Protein AF-A0A1B6JZ30-F1 (afdb_monomer_lite)

InterPro domains:
  IPR018631 AAA-ATPase-like domain [PF09820] (38-190)

Organism: NCBI:txid320908

Sequence (214 aa):
EIEVDDKGVPVSKESAHNRLLFTGGCVDLSGGKIRKLESLKIAQFASAMDHQGKNPVILLNLKQITGITCREFEDAVLRNMRHLYATYPYLNQYVMNNFTKKNCQSCIVDNIKLKNSLYFLSKLLFHHFKRTVYIFVDDFDTPILNAYLKFGGKSEEFRDVCEMIYKFIRKALRNNQYLERGILTGTFHFGWMNEILSISDVRHSSIVDMTFSK

pLDDT: mean 84.27, std 13.46, range [40.53, 97.31]

Foldseek 3Di:
DFDADPLRHGDDPVPPVQLCQAQWDWDQDPPRDIDTGDHDPCNVPVVSSVPPNQAAEQEQECQPQADLFLVSSQVSLLVSLVVSVVVVVNLLVVCVVPPDPVQDDPPVSPVDRLLCSLLVVLVSRCVSNVAAYEYEYHQLCNNLVNLCVNANPPDPRSVSSVVSSVSNVCNNAAPRPRHPYYHYYHDDDDPCCVVVCPRPPDDDDDCPDPVNVD

Structure (mmCIF, N/CA/C/O backbone):
data_AF-A0A1B6JZ30-F1
#
_entry.id   AF-A0A1B6JZ30-F1
#
loop_
_atom_site.group_PDB
_atom_site.id
_atom_site.type_symbol
_atom_site.label_atom_id
_atom_site.label_alt_id
_atom_site.label_comp_id
_atom_site.label_asym_id
_atom_site.label_entity_id
_atom_site.label_seq_id
_atom_site.pdbx_PDB_ins_code
_atom_site.Cartn_x
_atom_site.Cartn_y
_atom_site.Cartn_z
_atom_site.occupancy
_atom_site.B_iso_or_equiv
_atom_site.auth_seq_id
_atom_site.auth_comp_id
_atom_site.auth_asym_id
_atom_site.auth_atom_id
_atom_site.pdbx_PDB_model_num
ATOM 1 N N . GLU A 1 1 ? -9.307 1.714 9.165 1.00 87.94 1 GLU A N 1
ATOM 2 C CA . GLU A 1 1 ? -8.249 0.905 9.809 1.00 87.94 1 GLU A CA 1
ATOM 3 C C . GLU A 1 1 ? -8.483 0.832 11.311 1.00 87.94 1 GLU A C 1
ATOM 5 O O . GLU A 1 1 ? -9.366 1.540 11.786 1.00 87.94 1 GLU A O 1
ATOM 10 N N . ILE A 1 2 ? -7.756 -0.027 12.031 1.00 89.75 2 ILE A N 1
ATOM 11 C CA . ILE A 1 2 ? -7.741 -0.023 13.504 1.00 89.75 2 ILE A CA 1
ATOM 12 C C . ILE A 1 2 ? -7.181 1.325 13.977 1.00 89.75 2 ILE A C 1
ATOM 14 O O . ILE A 1 2 ? -6.065 1.681 13.613 1.00 89.75 2 ILE A O 1
ATOM 18 N N . GLU A 1 3 ? -7.953 2.054 14.779 1.00 89.50 3 GLU A N 1
ATOM 19 C CA . GLU A 1 3 ? -7.505 3.287 15.431 1.00 89.50 3 GLU A CA 1
ATOM 20 C C . GLU A 1 3 ? -6.714 2.925 16.691 1.00 89.50 3 GLU A C 1
ATOM 22 O O . GLU A 1 3 ? -7.124 2.037 17.445 1.00 89.50 3 GLU A O 1
ATOM 27 N N . VAL A 1 4 ? -5.566 3.568 16.894 1.00 90.50 4 VAL A N 1
ATOM 28 C CA . VAL A 1 4 ? -4.635 3.248 17.980 1.00 90.50 4 VAL A CA 1
ATOM 29 C C . VAL A 1 4 ? -4.176 4.492 18.720 1.00 90.50 4 VAL A C 1
ATOM 31 O O . VAL A 1 4 ? -4.149 5.579 18.148 1.00 90.50 4 VAL A O 1
ATOM 34 N N . ASP A 1 5 ? -3.788 4.309 19.979 1.00 88.44 5 ASP A N 1
ATOM 35 C CA . ASP A 1 5 ? -3.048 5.316 20.738 1.00 88.44 5 ASP A CA 1
ATOM 36 C C . ASP A 1 5 ? -1.567 5.402 20.304 1.00 88.44 5 ASP A C 1
ATOM 38 O O . ASP A 1 5 ? -1.091 4.640 19.455 1.00 88.44 5 ASP A O 1
ATOM 42 N N . ASP A 1 6 ? -0.804 6.299 20.935 1.00 84.88 6 ASP A N 1
ATOM 43 C CA . ASP A 1 6 ? 0.626 6.505 20.654 1.00 84.88 6 ASP A CA 1
ATOM 44 C C . ASP A 1 6 ? 1.491 5.247 20.873 1.00 84.88 6 ASP A C 1
ATOM 46 O O . ASP A 1 6 ? 2.605 5.146 20.353 1.00 84.88 6 ASP A O 1
ATOM 50 N N . LYS A 1 7 ? 0.993 4.268 21.640 1.00 84.88 7 LYS A N 1
ATOM 51 C CA . LYS A 1 7 ? 1.665 2.991 21.925 1.00 84.88 7 LYS A CA 1
ATOM 52 C C . LYS A 1 7 ? 1.210 1.872 20.986 1.00 84.88 7 LYS A C 1
ATOM 54 O O . LYS A 1 7 ? 1.686 0.741 21.106 1.00 84.88 7 LYS A O 1
ATOM 59 N N . GLY A 1 8 ? 0.316 2.164 20.043 1.00 87.25 8 GLY A N 1
ATOM 60 C CA . GLY A 1 8 ? -0.225 1.188 19.108 1.00 87.25 8 GLY A CA 1
ATOM 61 C C . GLY A 1 8 ? -1.302 0.288 19.714 1.00 87.25 8 GLY A C 1
ATOM 62 O O . GLY A 1 8 ? -1.574 -0.776 19.153 1.00 87.25 8 GLY A O 1
ATOM 63 N N . VAL A 1 9 ? -1.894 0.651 20.854 1.00 89.69 9 VAL A N 1
ATOM 64 C CA . VAL A 1 9 ? -2.983 -0.112 21.477 1.00 89.69 9 VAL A CA 1
ATOM 65 C C . VAL A 1 9 ? -4.313 0.284 20.824 1.00 89.69 9 VAL A C 1
ATOM 67 O O . VAL A 1 9 ? -4.596 1.478 20.727 1.00 89.69 9 VAL A O 1
ATOM 70 N N . PRO A 1 10 ? -5.141 -0.680 20.368 1.00 89.44 10 PRO A N 1
ATOM 71 C CA . PRO A 1 10 ? -6.437 -0.378 19.766 1.00 89.44 10 PRO A CA 1
ATOM 72 C C . PRO A 1 10 ? -7.365 0.404 20.698 1.00 89.44 10 PRO A C 1
ATOM 74 O O . PRO A 1 10 ? -7.594 0.004 21.841 1.00 89.44 10 PRO A O 1
ATOM 77 N N . VAL A 1 11 ? -7.946 1.481 20.177 1.00 87.62 11 VAL A N 1
ATOM 78 C CA . VAL A 1 11 ? -8.962 2.281 20.868 1.00 87.62 11 VAL A CA 1
ATOM 79 C C . VAL A 1 11 ? -10.309 1.541 20.841 1.00 87.62 11 VAL A C 1
ATOM 81 O O . VAL A 1 11 ? -10.602 0.785 19.908 1.00 87.62 11 VAL A O 1
ATOM 84 N N . SER A 1 12 ? -11.145 1.727 21.870 1.00 80.75 12 SER A N 1
ATOM 85 C CA . SER A 1 12 ? -12.490 1.136 21.895 1.00 80.75 12 SER A CA 1
ATOM 86 C C . SER A 1 12 ? -13.343 1.648 20.728 1.00 80.75 12 SER A C 1
ATOM 88 O O . SER A 1 12 ? -13.145 2.749 20.215 1.00 80.75 12 SER A O 1
ATOM 90 N N . LYS A 1 13 ? -14.340 0.861 20.306 1.00 71.56 13 LYS A N 1
ATOM 91 C CA . LYS A 1 13 ? -15.223 1.247 19.192 1.00 71.56 13 LYS A CA 1
ATOM 92 C C . LYS A 1 13 ? -16.019 2.527 19.456 1.00 71.56 13 LYS A C 1
ATOM 94 O O . LYS A 1 13 ? -16.365 3.202 18.492 1.00 71.56 13 LYS A O 1
ATOM 99 N N . GLU A 1 14 ? -16.340 2.827 20.716 1.00 68.38 14 GLU A N 1
ATOM 100 C CA . GLU A 1 14 ? -17.060 4.052 21.084 1.00 68.38 14 GLU A CA 1
ATOM 101 C C . GLU A 1 14 ? -16.168 5.294 21.007 1.00 68.38 14 GLU A C 1
ATOM 103 O O . GLU A 1 14 ? -16.654 6.364 20.654 1.00 68.38 14 GLU A O 1
ATOM 108 N N . SER A 1 15 ? -14.872 5.141 21.284 1.00 69.94 15 SER A N 1
ATOM 109 C CA . SER A 1 15 ? -13.89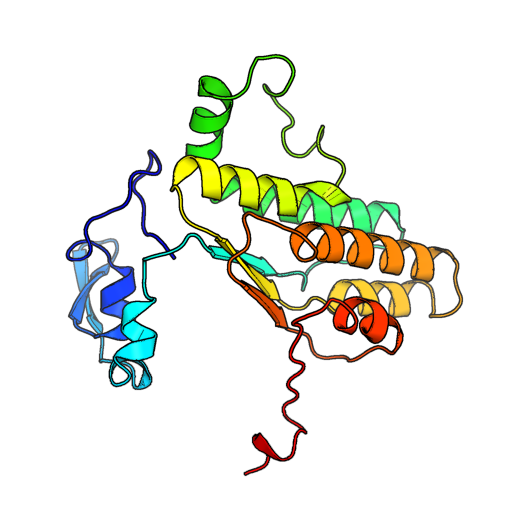7 6.236 21.263 1.00 69.94 15 SER A CA 1
ATOM 110 C C . SER A 1 15 ? -13.192 6.399 19.911 1.00 69.94 15 SER A C 1
ATOM 112 O O . SER A 1 15 ? -12.426 7.341 19.733 1.00 69.94 15 SER A O 1
ATOM 114 N N . ALA A 1 16 ? -13.427 5.490 18.961 1.00 78.06 16 ALA A N 1
ATOM 115 C CA . ALA A 1 16 ? -12.849 5.550 17.625 1.00 78.06 16 ALA A CA 1
ATOM 116 C C . ALA A 1 16 ? -13.535 6.635 16.775 1.00 78.06 16 ALA A C 1
ATOM 118 O O . ALA A 1 16 ? -14.645 6.444 16.258 1.00 78.06 16 ALA A O 1
ATOM 119 N N . HIS A 1 17 ? -12.850 7.760 16.575 1.00 79.00 17 HIS A N 1
ATOM 120 C CA . HIS A 1 17 ? -13.341 8.900 15.797 1.00 79.00 17 HIS A CA 1
ATOM 121 C C . HIS A 1 17 ? -13.641 8.515 14.348 1.00 79.00 17 HIS A C 1
ATOM 123 O O . HIS A 1 17 ? -14.578 9.032 13.734 1.00 79.00 17 HIS A O 1
ATOM 129 N N . ASN A 1 18 ? -12.897 7.544 13.811 1.00 82.81 18 ASN A N 1
ATOM 130 C CA . ASN A 1 18 ? -13.090 7.057 12.452 1.00 82.81 18 ASN A CA 1
ATOM 131 C C . ASN A 1 18 ? -14.494 6.497 12.207 1.00 82.81 18 ASN A C 1
ATOM 133 O O . ASN A 1 18 ? -14.976 6.553 11.079 1.00 82.81 18 ASN A O 1
ATOM 137 N N . ARG A 1 19 ? -15.182 5.982 13.235 1.00 84.44 19 ARG A N 1
ATOM 138 C CA . ARG A 1 19 ? -16.564 5.501 13.092 1.00 84.44 19 ARG A CA 1
ATOM 139 C C . ARG A 1 19 ? -17.531 6.645 12.788 1.00 84.44 19 ARG A C 1
ATOM 141 O O . ARG A 1 19 ? -18.362 6.518 11.886 1.00 84.44 19 ARG A O 1
ATOM 148 N N . LEU A 1 20 ? -17.358 7.773 13.478 1.00 86.81 20 LEU A N 1
ATOM 149 C CA . LEU A 1 20 ? -18.201 8.966 13.356 1.00 86.81 20 LEU A CA 1
ATOM 150 C C . LEU A 1 20 ? -18.115 9.613 11.970 1.00 86.81 20 LEU A C 1
ATOM 152 O O . LEU A 1 20 ? -19.104 10.178 11.509 1.00 86.81 20 LEU A O 1
ATOM 156 N N . LEU A 1 21 ? -16.985 9.460 11.265 1.00 86.25 21 LEU A N 1
ATOM 157 C CA . LEU A 1 21 ? -16.835 9.916 9.875 1.00 86.25 21 LEU A CA 1
ATOM 158 C C . LEU A 1 21 ? -17.829 9.252 8.908 1.00 86.25 21 LEU A C 1
ATOM 160 O O . LEU A 1 21 ? -18.098 9.795 7.840 1.00 86.25 21 LEU A O 1
ATOM 164 N N . PHE A 1 22 ? -18.369 8.085 9.269 1.00 88.94 22 PHE A N 1
ATOM 165 C CA . PHE A 1 22 ? -19.291 7.319 8.432 1.00 88.94 22 PHE A CA 1
ATOM 166 C C . PHE A 1 22 ? -20.712 7.388 8.976 1.00 88.94 22 PHE A C 1
ATOM 168 O O . PHE A 1 22 ? -21.643 7.653 8.221 1.00 88.94 22 PHE A O 1
ATOM 175 N N . THR A 1 23 ? -20.891 7.162 10.279 1.00 89.25 23 THR A N 1
ATOM 176 C CA . THR A 1 23 ? -22.225 7.126 10.894 1.00 89.25 23 THR A CA 1
ATOM 177 C C . THR A 1 23 ? -22.817 8.512 11.133 1.00 89.25 23 THR A C 1
ATOM 179 O O . THR A 1 23 ? -24.028 8.611 11.320 1.00 89.25 23 THR A O 1
ATOM 182 N N . GLY A 1 24 ? -21.999 9.567 11.096 1.00 87.75 24 GLY A N 1
ATOM 183 C CA . GLY A 1 24 ? -22.361 10.895 11.576 1.00 87.75 24 GLY A CA 1
ATOM 184 C C . GLY A 1 24 ? -22.212 11.006 13.097 1.00 87.75 24 GLY A C 1
ATOM 185 O O . GLY A 1 24 ? -21.947 10.017 13.786 1.00 87.75 24 GLY A O 1
ATOM 186 N N . GLY A 1 25 ? -22.367 12.224 13.616 1.00 87.25 25 GLY A N 1
ATOM 187 C CA . GLY A 1 25 ? -22.207 12.537 15.040 1.00 87.25 25 GLY A CA 1
ATOM 188 C C . GLY A 1 25 ? -21.529 13.885 15.279 1.00 87.25 25 GLY A C 1
ATOM 189 O O . GLY A 1 25 ? -21.360 14.673 14.351 1.00 87.25 25 GLY A O 1
ATOM 190 N N . CYS A 1 26 ? -21.153 14.162 16.526 1.00 85.06 26 CYS A N 1
ATOM 191 C CA . CYS A 1 26 ? -20.369 15.343 16.888 1.00 85.06 26 CYS A CA 1
ATOM 192 C C . CYS A 1 26 ? -18.900 14.946 17.051 1.00 85.06 26 CYS A C 1
ATOM 194 O O . CYS A 1 26 ? -18.609 13.966 17.729 1.00 85.06 26 CYS A O 1
ATOM 196 N N . VAL A 1 27 ? -17.995 15.701 16.429 1.00 83.50 27 VAL A N 1
ATOM 197 C CA . VAL A 1 27 ? -16.545 15.501 16.535 1.00 83.50 27 VAL A CA 1
ATOM 198 C C . VAL A 1 27 ? -15.905 16.775 17.067 1.00 83.50 27 VAL A C 1
ATOM 200 O O . VAL A 1 27 ? -16.163 17.863 16.542 1.00 83.50 27 VAL A O 1
ATOM 203 N N . ASP A 1 28 ? -15.056 16.625 18.078 1.00 82.88 28 ASP A N 1
ATOM 204 C CA . ASP A 1 28 ? -14.231 17.706 18.604 1.00 82.88 28 ASP A CA 1
ATOM 205 C C . ASP A 1 28 ? -13.039 17.952 17.678 1.00 82.88 28 ASP A C 1
ATOM 207 O O . ASP A 1 28 ? -12.210 17.077 17.432 1.00 82.88 28 ASP A O 1
ATOM 211 N N . LEU A 1 29 ? -12.959 19.161 17.134 1.00 78.81 29 LEU A N 1
ATOM 212 C CA . LEU A 1 29 ? -11.813 19.627 16.368 1.00 78.81 29 LEU A CA 1
ATOM 213 C C . LEU A 1 29 ? -10.790 20.283 17.297 1.00 78.81 29 LEU A C 1
ATOM 215 O O . LEU A 1 29 ? -11.118 20.803 18.369 1.00 78.81 29 LEU A O 1
ATOM 219 N N . SER A 1 30 ? -9.541 20.334 16.837 1.00 74.62 30 SER A N 1
ATOM 220 C CA . SER A 1 30 ? -8.478 21.078 17.508 1.00 74.62 30 SER A CA 1
ATOM 221 C C . SER A 1 30 ? -8.909 22.531 17.770 1.00 74.62 30 SER A C 1
ATOM 223 O O . SER A 1 30 ? -9.364 23.245 16.874 1.00 74.62 30 SER A O 1
ATOM 225 N N . GLY A 1 31 ? -8.803 22.955 19.035 1.00 76.50 31 GLY A N 1
ATOM 226 C CA . GLY A 1 31 ? -9.258 24.272 19.497 1.00 76.50 31 GLY A CA 1
ATOM 227 C C . GLY A 1 31 ? -10.683 24.321 20.068 1.00 76.50 31 GLY A C 1
ATOM 228 O O . GLY A 1 31 ? -11.248 25.407 20.152 1.00 76.50 31 GLY A O 1
ATOM 229 N N . GLY A 1 32 ? -11.274 23.179 20.445 1.00 79.56 32 GLY A N 1
ATOM 230 C CA . GLY A 1 32 ? -12.554 23.122 21.173 1.00 79.56 32 GLY A CA 1
ATOM 231 C C . GLY A 1 32 ? -13.792 23.397 20.314 1.00 79.56 32 GLY A C 1
ATOM 232 O O . GLY A 1 32 ? -14.865 23.684 20.838 1.00 79.56 32 GLY A O 1
ATOM 233 N N . LYS A 1 33 ? -13.657 23.340 18.984 1.00 83.69 33 LYS A N 1
ATOM 234 C CA . LYS A 1 33 ? -14.781 23.504 18.056 1.00 83.69 33 LYS A CA 1
ATOM 235 C C . LYS A 1 33 ? -15.456 22.160 17.818 1.00 83.69 33 LYS A C 1
ATOM 237 O O . LYS A 1 33 ? -14.831 21.254 17.281 1.00 83.69 33 LYS A O 1
ATOM 242 N N . ILE A 1 34 ? -16.746 22.065 18.121 1.00 87.25 34 ILE A N 1
ATOM 243 C CA . ILE A 1 34 ? -17.554 20.886 17.797 1.00 87.25 34 ILE A CA 1
ATOM 244 C C . ILE A 1 34 ? -18.067 21.010 16.361 1.00 87.25 34 ILE A C 1
ATOM 246 O O . ILE A 1 34 ? -18.720 21.996 16.009 1.00 87.25 34 ILE A O 1
ATOM 250 N N . ARG A 1 35 ? -17.816 19.996 15.530 1.00 87.19 35 ARG A N 1
ATOM 251 C CA . ARG A 1 35 ? -18.409 19.876 14.192 1.00 87.19 35 ARG A CA 1
ATOM 252 C C . ARG A 1 35 ? -19.403 18.724 14.162 1.00 87.19 35 ARG A C 1
ATOM 254 O O . ARG A 1 35 ? -19.067 17.595 14.509 1.00 87.19 35 ARG A O 1
ATOM 261 N N . LYS A 1 36 ? -20.617 19.004 13.688 1.00 90.62 36 LYS A N 1
ATOM 262 C CA . LYS A 1 36 ? -21.622 17.977 13.407 1.00 90.62 36 LYS A CA 1
ATOM 263 C C . LYS A 1 36 ? -21.386 17.388 12.015 1.00 90.62 36 LYS A C 1
ATOM 265 O O . LYS A 1 36 ? -21.259 18.132 11.043 1.00 90.62 36 LYS A O 1
ATOM 270 N N . LEU A 1 37 ? -21.318 16.066 11.938 1.00 90.75 37 LEU A N 1
ATOM 271 C CA . LEU A 1 37 ? -21.178 15.290 10.712 1.00 90.75 37 LEU A CA 1
ATOM 272 C C . LEU A 1 37 ? -22.498 14.600 10.380 1.00 90.75 37 LEU A C 1
ATOM 274 O O . LEU A 1 37 ? -23.156 14.036 11.260 1.00 90.75 37 LEU A O 1
ATOM 278 N N . GLU A 1 38 ? -22.863 14.632 9.104 1.00 92.88 38 GLU A N 1
ATOM 279 C CA . GLU A 1 38 ? -23.978 13.852 8.577 1.00 92.88 38 GLU A CA 1
ATOM 280 C C . GLU A 1 38 ? -23.544 12.416 8.276 1.00 92.88 38 GLU A C 1
ATOM 282 O O . GLU A 1 38 ? -22.375 12.140 8.007 1.00 92.88 38 GLU A O 1
ATOM 287 N N . SER A 1 39 ? -24.506 11.496 8.330 1.00 92.56 39 SER A N 1
ATOM 288 C CA . SER A 1 39 ? -24.271 10.089 8.015 1.00 92.56 39 SER A CA 1
ATOM 289 C C . SER A 1 39 ? -24.042 9.901 6.515 1.00 92.56 39 SER A C 1
ATOM 291 O O . SER A 1 39 ? -24.807 10.408 5.691 1.00 92.56 39 SER A O 1
ATOM 293 N N . LEU A 1 40 ? -23.013 9.141 6.143 1.00 93.31 40 LEU A N 1
ATOM 294 C CA . LEU A 1 40 ? -22.739 8.806 4.748 1.00 93.31 40 LEU A CA 1
ATOM 295 C C . LEU A 1 40 ? -23.658 7.673 4.273 1.00 93.31 40 LEU A C 1
ATOM 297 O O . LEU A 1 40 ? -23.992 6.767 5.033 1.00 93.31 40 LEU A O 1
ATOM 301 N N . LYS A 1 41 ? -23.988 7.640 2.973 1.00 92.75 41 LYS A N 1
ATOM 302 C CA . LYS A 1 41 ? -24.814 6.564 2.379 1.00 92.75 41 LYS A CA 1
ATOM 303 C C . LYS A 1 41 ? -24.266 5.161 2.662 1.00 92.75 41 LYS A C 1
ATOM 305 O O . LYS A 1 41 ? -25.037 4.228 2.854 1.00 92.75 41 LYS A O 1
ATOM 310 N N . ILE A 1 42 ? -22.940 5.014 2.728 1.00 89.94 42 ILE A N 1
ATOM 311 C CA . ILE A 1 42 ? -22.287 3.732 3.018 1.00 89.94 42 ILE A CA 1
ATOM 312 C C . ILE A 1 42 ? -22.636 3.184 4.415 1.00 89.94 42 ILE A C 1
ATOM 314 O O . ILE A 1 42 ? -22.639 1.972 4.607 1.00 89.94 42 ILE A O 1
ATOM 318 N N . ALA A 1 43 ? -23.008 4.047 5.369 1.00 90.81 43 ALA A N 1
ATOM 319 C CA . ALA A 1 43 ? -23.394 3.631 6.716 1.00 90.81 43 ALA A CA 1
ATOM 320 C C . ALA A 1 43 ? -24.693 2.815 6.755 1.00 90.81 43 ALA A C 1
ATOM 322 O O . ALA A 1 43 ? -24.931 2.087 7.716 1.00 90.81 43 ALA A O 1
ATOM 323 N N . GLN A 1 44 ? -25.506 2.885 5.697 1.00 91.75 44 GLN A N 1
ATOM 324 C CA . GLN A 1 44 ? -26.724 2.085 5.551 1.00 91.75 44 GLN A CA 1
ATOM 325 C C . GLN A 1 44 ? -26.419 0.607 5.246 1.00 91.75 44 GLN A C 1
ATOM 327 O O . GLN A 1 44 ? -27.272 -0.257 5.436 1.00 91.75 44 GLN A O 1
ATOM 332 N N . PHE A 1 45 ? -25.198 0.291 4.802 1.00 92.94 45 PHE A N 1
ATOM 333 C CA . PHE A 1 45 ? -24.786 -1.068 4.468 1.00 92.94 45 PHE A CA 1
ATOM 334 C C . PHE A 1 45 ? -24.121 -1.729 5.677 1.00 92.94 45 PHE A C 1
ATOM 336 O O . PHE A 1 45 ? -22.911 -1.621 5.880 1.00 92.94 45 PHE A O 1
ATOM 343 N N . ALA A 1 46 ? -24.915 -2.452 6.472 1.00 89.12 46 ALA A N 1
ATOM 344 C CA . ALA A 1 46 ? -24.444 -3.124 7.687 1.00 89.12 46 ALA A CA 1
ATOM 345 C C . ALA A 1 46 ? -23.234 -4.044 7.441 1.00 89.12 46 ALA A C 1
ATOM 347 O O . ALA A 1 46 ? -22.315 -4.074 8.256 1.00 89.12 46 ALA A O 1
ATOM 348 N N . SER A 1 47 ? -23.192 -4.734 6.296 1.00 90.06 47 SER A N 1
ATOM 349 C CA . SER A 1 47 ? -22.058 -5.577 5.902 1.00 90.06 47 SER A CA 1
ATOM 350 C C . SER A 1 47 ? -20.759 -4.781 5.747 1.00 90.06 47 SER A C 1
ATOM 352 O O . SER A 1 47 ? -19.728 -5.201 6.258 1.00 90.06 47 SER A O 1
ATOM 354 N N . ALA A 1 48 ? -20.797 -3.607 5.110 1.00 87.19 48 ALA A N 1
ATOM 355 C CA . ALA A 1 48 ? -19.629 -2.738 4.970 1.00 87.19 48 ALA A CA 1
ATOM 356 C C . ALA A 1 48 ? -19.191 -2.167 6.326 1.00 87.19 48 ALA A C 1
ATOM 358 O O . ALA A 1 48 ? -18.004 -2.167 6.659 1.00 87.19 48 ALA A O 1
ATOM 359 N N . MET A 1 49 ? -20.159 -1.733 7.136 1.00 88.69 49 MET A N 1
ATOM 360 C CA . MET A 1 49 ? -19.900 -1.179 8.465 1.00 88.69 49 MET A CA 1
ATOM 361 C C . MET A 1 49 ? -19.336 -2.210 9.443 1.00 88.69 49 MET A C 1
ATOM 363 O O . MET A 1 49 ? -18.596 -1.839 10.354 1.00 88.69 49 MET A O 1
ATOM 367 N N . ASP A 1 50 ? -19.628 -3.497 9.246 1.00 88.19 50 ASP A N 1
ATOM 368 C CA . ASP A 1 50 ? -19.048 -4.562 10.057 1.00 88.19 50 ASP A CA 1
ATOM 369 C C . ASP A 1 50 ? -17.540 -4.728 9.813 1.00 88.19 50 ASP A C 1
ATOM 371 O O . ASP A 1 50 ? -16.826 -5.139 10.719 1.00 88.19 50 ASP A O 1
ATOM 375 N N . HIS A 1 51 ? -16.996 -4.337 8.659 1.00 87.75 51 HIS A N 1
ATOM 376 C CA . HIS A 1 51 ? -15.545 -4.380 8.421 1.00 87.75 51 HIS A CA 1
ATOM 377 C C . HIS A 1 51 ? -14.781 -3.192 9.032 1.00 87.75 51 HIS A C 1
ATOM 379 O O . HIS A 1 51 ? -13.553 -3.235 9.167 1.00 87.75 51 HIS A O 1
ATOM 385 N N . GLN A 1 52 ? -15.480 -2.123 9.416 1.00 88.12 52 GLN A N 1
ATOM 386 C CA . GLN A 1 52 ? -14.852 -0.887 9.864 1.00 88.12 52 GLN A CA 1
ATOM 387 C C . GLN A 1 52 ? -14.048 -1.086 11.159 1.00 88.12 52 GLN A C 1
ATOM 389 O O . GLN A 1 52 ? -14.543 -1.619 12.152 1.00 88.12 52 GLN A O 1
ATOM 394 N N . GLY A 1 53 ? -12.796 -0.621 11.159 1.00 88.25 53 GLY A N 1
ATOM 395 C CA . GLY A 1 53 ? -11.953 -0.597 12.359 1.00 88.25 53 GLY A CA 1
ATOM 396 C C . GLY A 1 53 ? -11.439 -1.957 12.840 1.00 88.25 53 GLY A C 1
ATOM 397 O O . GLY A 1 53 ? -10.894 -2.030 13.934 1.00 88.25 53 GLY A O 1
ATOM 398 N N . LYS A 1 54 ? -11.614 -3.038 12.066 1.00 90.62 54 LYS A N 1
ATOM 399 C CA . LYS A 1 54 ? -11.264 -4.403 12.506 1.00 90.62 54 LYS A CA 1
ATOM 400 C C . LYS A 1 54 ? -9.877 -4.887 12.092 1.00 90.62 54 LYS A C 1
ATOM 402 O O . LYS A 1 54 ? -9.325 -5.768 12.751 1.00 90.62 54 LYS A O 1
ATOM 407 N N . ASN A 1 55 ? -9.327 -4.338 11.012 1.00 94.44 55 ASN A N 1
ATOM 408 C CA . ASN A 1 55 ? -8.067 -4.788 10.432 1.00 94.44 55 ASN A CA 1
ATOM 409 C C . ASN A 1 55 ? -7.094 -3.616 10.237 1.00 94.44 55 ASN A C 1
ATOM 411 O O . ASN A 1 55 ? -7.533 -2.492 9.947 1.00 94.44 55 ASN A O 1
ATOM 415 N N . PRO A 1 56 ? -5.780 -3.863 10.372 1.00 95.69 56 PRO A N 1
ATOM 416 C CA . PRO A 1 56 ? -4.769 -2.915 9.933 1.00 95.69 56 PRO A CA 1
ATOM 417 C C . PRO A 1 56 ? -4.858 -2.726 8.414 1.00 95.69 56 PRO A C 1
ATOM 419 O O . PRO A 1 56 ? -5.127 -3.671 7.665 1.00 95.69 56 PRO A O 1
ATOM 422 N N . VAL A 1 57 ? -4.632 -1.493 7.970 1.00 96.06 57 VAL A N 1
ATOM 423 C CA . VAL A 1 57 ? -4.636 -1.119 6.556 1.00 96.06 57 VAL A CA 1
ATOM 424 C C . VAL A 1 57 ? -3.304 -0.454 6.248 1.00 96.06 57 VAL A C 1
ATOM 426 O O . VAL A 1 57 ? -2.839 0.387 7.012 1.00 96.06 57 VAL A O 1
ATOM 429 N N . ILE A 1 58 ? -2.688 -0.853 5.142 1.00 97.12 58 ILE A N 1
ATOM 430 C CA . ILE A 1 58 ? -1.550 -0.163 4.547 1.00 97.12 58 ILE A CA 1
ATOM 431 C C . ILE A 1 58 ? -2.068 0.573 3.318 1.00 97.12 58 ILE A C 1
ATOM 433 O O . ILE A 1 58 ? -2.562 -0.073 2.394 1.00 97.12 58 ILE A O 1
ATOM 437 N N . LEU A 1 59 ? -1.932 1.897 3.297 1.00 96.38 59 LEU A N 1
ATOM 438 C CA . LEU A 1 59 ? -2.199 2.723 2.123 1.00 96.38 59 LEU A CA 1
ATOM 439 C C . LEU A 1 59 ? -0.872 3.237 1.559 1.00 96.38 59 LEU A C 1
ATOM 441 O O . LEU A 1 59 ? -0.158 3.979 2.227 1.00 96.38 59 LEU A O 1
ATOM 445 N N . LEU A 1 60 ? -0.547 2.845 0.332 1.00 96.50 60 LEU A N 1
ATOM 446 C CA . LEU A 1 60 ? 0.669 3.245 -0.367 1.00 96.50 60 LEU A CA 1
ATOM 447 C C . LEU A 1 60 ? 0.299 3.957 -1.666 1.00 96.50 60 LEU A C 1
ATOM 449 O O . LEU A 1 60 ? -0.170 3.315 -2.594 1.00 96.50 60 LEU A O 1
ATOM 453 N N . ASN A 1 61 ? 0.543 5.260 -1.762 1.00 95.69 61 ASN A N 1
ATOM 454 C CA . ASN A 1 61 ? 0.321 6.012 -2.998 1.00 95.69 61 ASN A CA 1
ATOM 455 C C . ASN A 1 61 ? 1.645 6.175 -3.766 1.00 95.69 61 ASN A C 1
ATOM 457 O O . ASN A 1 61 ? 2.640 6.610 -3.186 1.00 95.69 61 ASN A O 1
ATOM 461 N N . LEU A 1 62 ? 1.668 5.830 -5.058 1.00 96.12 62 LEU A N 1
ATOM 462 C CA . LEU A 1 62 ? 2.861 5.879 -5.914 1.00 96.12 62 LEU A CA 1
ATOM 463 C C . LEU A 1 62 ? 2.875 7.058 -6.910 1.00 96.12 62 LEU A C 1
ATOM 465 O O . LEU A 1 62 ? 3.765 7.136 -7.759 1.00 96.12 62 LEU A O 1
ATOM 469 N N . LYS A 1 63 ? 1.961 8.025 -6.770 1.00 95.00 63 LYS A N 1
ATOM 470 C CA . LYS A 1 63 ? 1.796 9.175 -7.677 1.00 95.00 63 LYS A CA 1
ATOM 471 C C . LYS A 1 63 ? 3.046 10.035 -7.839 1.00 95.00 63 LYS A C 1
ATOM 473 O O . LYS A 1 63 ? 3.292 10.598 -8.899 1.00 95.00 63 LYS A O 1
ATOM 478 N N . GLN A 1 64 ? 3.826 10.183 -6.770 1.00 93.69 64 GLN A N 1
ATOM 479 C CA . GLN A 1 64 ? 5.000 11.064 -6.749 1.00 93.69 64 GLN A CA 1
ATOM 480 C C . GLN A 1 64 ? 6.305 10.353 -7.142 1.00 93.69 64 GLN A C 1
ATOM 482 O O . GLN A 1 64 ? 7.381 10.937 -7.033 1.00 93.69 64 GLN A O 1
ATOM 487 N N . ILE A 1 65 ? 6.244 9.090 -7.576 1.00 96.50 65 ILE A N 1
ATOM 488 C CA . ILE A 1 65 ? 7.439 8.317 -7.919 1.00 96.50 65 ILE A CA 1
ATOM 489 C C . ILE A 1 65 ? 7.918 8.679 -9.328 1.00 96.50 65 ILE A C 1
ATOM 491 O O . ILE A 1 65 ? 7.319 8.286 -10.329 1.00 96.50 65 ILE A O 1
ATOM 495 N N . THR A 1 66 ? 9.029 9.407 -9.399 1.00 95.50 66 THR A N 1
ATOM 496 C CA . THR A 1 66 ? 9.705 9.838 -10.630 1.00 95.50 66 THR A CA 1
ATOM 497 C C . THR A 1 66 ? 11.221 9.671 -10.485 1.00 95.50 66 THR A C 1
ATOM 499 O O . THR A 1 66 ? 11.735 9.520 -9.375 1.00 95.50 66 THR A O 1
ATOM 502 N N . GLY A 1 67 ? 11.949 9.713 -11.601 1.00 95.62 67 GLY A N 1
ATOM 503 C CA . GLY A 1 67 ? 13.410 9.686 -11.614 1.00 95.62 67 GLY A CA 1
ATOM 504 C C . GLY A 1 67 ? 13.974 9.865 -13.020 1.00 95.62 67 GLY A C 1
ATOM 505 O O . GLY A 1 67 ? 13.264 9.679 -14.011 1.00 95.62 67 GLY A O 1
ATOM 506 N N . ILE A 1 68 ? 15.252 10.232 -13.115 1.00 96.12 68 ILE A N 1
ATOM 507 C CA . ILE A 1 68 ? 15.991 10.280 -14.385 1.00 96.12 68 ILE A CA 1
ATOM 508 C C . ILE A 1 68 ? 16.928 9.083 -14.589 1.00 96.12 68 ILE A C 1
ATOM 510 O O . ILE A 1 68 ? 17.468 8.935 -15.682 1.00 96.12 68 ILE A O 1
ATOM 514 N N . THR A 1 69 ? 17.085 8.226 -13.576 1.00 96.88 69 THR A N 1
ATOM 515 C CA . THR A 1 69 ? 17.833 6.956 -13.614 1.00 96.88 69 THR A CA 1
ATOM 516 C C . THR A 1 69 ? 17.053 5.855 -12.887 1.00 96.88 69 THR A C 1
ATOM 518 O O . THR A 1 69 ? 16.235 6.163 -12.018 1.00 96.88 69 THR A O 1
ATOM 521 N N . CYS A 1 70 ? 17.315 4.572 -13.174 1.00 95.19 70 CYS A N 1
ATOM 522 C CA . CYS A 1 70 ? 16.687 3.453 -12.444 1.00 95.19 70 CYS A CA 1
ATOM 523 C C . CYS A 1 70 ? 16.890 3.558 -10.927 1.00 95.19 70 CYS A C 1
ATOM 525 O O . CYS A 1 70 ? 15.969 3.312 -10.150 1.00 95.19 70 CYS A O 1
ATOM 527 N N . ARG A 1 71 ? 18.088 3.984 -10.509 1.00 95.12 71 ARG A N 1
ATOM 528 C CA . ARG A 1 71 ? 18.430 4.178 -9.098 1.00 95.12 71 ARG A CA 1
ATOM 529 C C . ARG A 1 71 ? 17.570 5.252 -8.440 1.00 95.12 71 ARG A C 1
ATOM 531 O O . ARG A 1 71 ? 17.124 5.066 -7.317 1.00 95.12 71 ARG A O 1
ATOM 538 N N . GLU A 1 72 ? 17.292 6.351 -9.135 1.00 97.31 72 GLU A N 1
ATOM 539 C CA . GLU A 1 72 ? 16.420 7.395 -8.591 1.00 97.31 72 GLU A CA 1
ATOM 540 C C . GLU A 1 72 ? 14.976 6.928 -8.409 1.00 97.31 72 GLU A C 1
ATOM 542 O O . GLU A 1 72 ? 14.349 7.300 -7.416 1.00 97.31 72 GLU A O 1
ATOM 547 N N . PHE A 1 73 ? 14.466 6.084 -9.314 1.00 96.56 73 PHE A N 1
ATOM 548 C CA . PHE A 1 73 ? 13.169 5.430 -9.130 1.00 96.56 73 PHE A CA 1
ATOM 549 C C . PHE A 1 73 ? 13.177 4.526 -7.891 1.00 96.56 73 PHE A C 1
ATOM 551 O O . PHE A 1 73 ? 12.263 4.615 -7.071 1.00 96.56 73 PHE A O 1
ATOM 558 N N . GLU A 1 74 ? 14.210 3.696 -7.716 1.00 94.62 74 GLU A N 1
ATOM 559 C CA . GLU A 1 74 ? 14.360 2.848 -6.526 1.00 94.62 74 GLU A CA 1
ATOM 560 C C . GLU A 1 74 ? 14.403 3.685 -5.240 1.00 94.62 74 GLU A C 1
ATOM 562 O O . GLU A 1 74 ? 13.642 3.435 -4.299 1.00 94.62 74 GLU A O 1
ATOM 567 N N . ASP A 1 75 ? 15.227 4.733 -5.226 1.00 94.19 75 ASP A N 1
ATOM 568 C CA . ASP A 1 75 ? 15.368 5.643 -4.094 1.00 94.19 75 ASP A CA 1
ATOM 569 C C . ASP A 1 75 ? 14.055 6.384 -3.792 1.00 94.19 75 ASP A C 1
ATOM 571 O O . ASP A 1 75 ? 13.733 6.616 -2.625 1.00 94.19 75 ASP A O 1
ATOM 575 N N . ALA A 1 76 ? 13.265 6.737 -4.812 1.00 96.56 76 ALA A N 1
ATOM 576 C CA . ALA A 1 76 ? 11.949 7.348 -4.632 1.00 96.56 76 ALA A CA 1
ATOM 577 C C . ALA A 1 76 ? 10.968 6.396 -3.938 1.00 96.56 76 ALA A C 1
ATOM 579 O O . ALA A 1 76 ? 10.294 6.803 -2.986 1.00 96.56 76 ALA A O 1
ATOM 580 N N . VAL A 1 77 ? 10.921 5.124 -4.346 1.00 95.06 77 VAL A N 1
ATOM 581 C CA . VAL A 1 77 ? 10.059 4.129 -3.688 1.00 95.06 77 VAL A CA 1
ATOM 582 C C . VAL A 1 77 ? 10.549 3.855 -2.264 1.00 95.06 77 VAL A C 1
ATOM 584 O O . VAL A 1 77 ? 9.736 3.786 -1.343 1.00 95.06 77 VAL A O 1
ATOM 587 N N . LEU A 1 78 ? 11.864 3.770 -2.040 1.00 92.31 78 LEU A N 1
ATOM 588 C CA . LEU A 1 78 ? 12.437 3.618 -0.699 1.00 92.31 78 LEU A CA 1
ATOM 589 C C . LEU A 1 78 ? 12.088 4.796 0.216 1.00 92.31 78 LEU A C 1
ATOM 591 O O . LEU A 1 78 ? 11.690 4.572 1.359 1.00 92.31 78 LEU A O 1
ATOM 595 N N . ARG A 1 79 ? 12.188 6.042 -0.265 1.00 93.06 79 ARG A N 1
ATOM 596 C CA . ARG A 1 79 ? 11.758 7.230 0.495 1.00 93.06 79 ARG A CA 1
ATOM 597 C C . ARG A 1 79 ? 10.281 7.149 0.865 1.00 93.06 79 ARG A C 1
ATOM 599 O O . ARG A 1 79 ? 9.940 7.360 2.026 1.00 93.06 79 ARG A O 1
ATOM 606 N N . ASN A 1 80 ? 9.427 6.781 -0.085 1.00 94.69 80 ASN A N 1
ATOM 607 C CA . ASN A 1 80 ? 7.999 6.615 0.162 1.00 94.69 80 ASN A CA 1
ATOM 608 C C . ASN A 1 80 ? 7.728 5.528 1.218 1.00 94.69 80 ASN A C 1
ATOM 610 O O . ASN A 1 80 ? 6.986 5.746 2.173 1.00 94.69 80 ASN A O 1
ATOM 614 N N . MET A 1 81 ? 8.434 4.397 1.136 1.00 92.81 81 MET A N 1
ATOM 615 C CA . MET A 1 81 ? 8.373 3.363 2.167 1.00 92.81 81 MET A CA 1
ATOM 616 C C . MET A 1 81 ? 8.838 3.881 3.530 1.00 92.81 81 MET A C 1
ATOM 618 O O . MET A 1 81 ? 8.176 3.602 4.521 1.00 92.81 81 MET A O 1
ATOM 622 N N . ARG A 1 82 ? 9.919 4.665 3.623 1.00 89.56 82 ARG A N 1
ATOM 623 C CA . ARG A 1 82 ? 10.343 5.262 4.906 1.00 89.56 82 ARG A CA 1
ATOM 624 C C . ARG A 1 82 ? 9.249 6.147 5.509 1.00 89.56 82 ARG A C 1
ATOM 626 O O . ARG A 1 82 ? 8.988 6.033 6.704 1.00 89.56 82 ARG A O 1
ATOM 633 N N . HIS A 1 83 ? 8.585 6.969 4.696 1.00 91.81 83 HIS A N 1
ATOM 634 C CA . HIS A 1 83 ? 7.449 7.775 5.152 1.00 91.81 83 HIS A CA 1
ATOM 635 C C . HIS A 1 83 ? 6.284 6.909 5.631 1.00 91.81 83 HIS A C 1
ATOM 637 O O . HIS A 1 83 ? 5.741 7.171 6.699 1.00 91.81 83 HIS A O 1
ATOM 643 N N . LEU A 1 84 ? 5.963 5.838 4.907 1.00 92.94 84 LEU A N 1
ATOM 644 C CA . LEU A 1 84 ? 4.931 4.890 5.311 1.00 92.94 84 LEU A CA 1
ATOM 645 C C . LEU A 1 84 ? 5.273 4.187 6.633 1.00 92.94 84 LEU A C 1
ATOM 647 O O . LEU A 1 84 ? 4.427 4.068 7.503 1.00 92.94 84 LEU A O 1
ATOM 651 N N . TYR A 1 85 ? 6.515 3.752 6.846 1.00 91.06 85 TYR A N 1
ATOM 652 C CA . TYR A 1 85 ? 6.917 3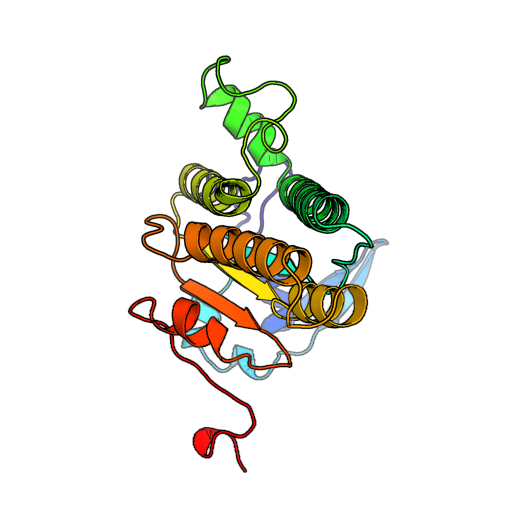.184 8.140 1.00 91.06 85 TYR A CA 1
ATOM 653 C C . TYR A 1 85 ? 6.805 4.208 9.279 1.00 91.06 85 TYR A C 1
ATOM 655 O O . TYR A 1 85 ? 6.447 3.842 10.398 1.00 91.06 85 TYR A O 1
ATOM 663 N N . ALA A 1 86 ? 7.071 5.488 9.001 1.00 89.56 86 ALA A N 1
ATOM 664 C CA . ALA A 1 86 ? 6.962 6.555 9.990 1.00 89.56 86 ALA A CA 1
ATOM 665 C C . ALA A 1 86 ? 5.518 6.806 10.462 1.00 89.56 86 ALA A C 1
ATOM 667 O O . ALA A 1 86 ? 5.342 7.331 11.559 1.00 89.56 86 ALA A O 1
ATOM 668 N N . THR A 1 87 ? 4.491 6.384 9.708 1.00 91.12 87 THR A N 1
ATOM 669 C CA . THR A 1 87 ? 3.089 6.444 10.167 1.00 91.12 87 THR A CA 1
ATOM 670 C C . THR A 1 87 ? 2.748 5.360 11.193 1.00 91.12 87 THR A C 1
ATOM 672 O O . THR A 1 87 ? 1.663 5.382 11.767 1.00 91.12 87 THR A O 1
ATOM 675 N N . TYR A 1 88 ? 3.664 4.423 11.461 1.00 90.69 88 TYR A N 1
ATOM 676 C CA . TYR A 1 88 ? 3.498 3.349 12.444 1.00 90.69 88 TYR A CA 1
ATOM 677 C C . TYR A 1 88 ? 4.599 3.390 13.524 1.00 90.69 88 TYR A C 1
ATOM 679 O O . TYR A 1 88 ? 5.329 2.410 13.706 1.00 90.69 88 TYR A O 1
ATOM 687 N N . PRO A 1 89 ? 4.752 4.503 14.268 1.00 87.50 89 PRO A N 1
ATOM 688 C CA . PRO A 1 89 ? 5.880 4.703 15.184 1.00 87.50 89 PRO A CA 1
ATOM 689 C C . PRO A 1 89 ? 5.957 3.640 16.292 1.00 87.50 89 PRO A C 1
ATOM 691 O O . PRO A 1 89 ? 7.051 3.227 16.682 1.00 87.50 89 PRO A O 1
ATOM 694 N N . TYR A 1 90 ? 4.810 3.125 16.743 1.00 87.44 90 TYR A N 1
ATOM 695 C CA . TYR A 1 90 ? 4.707 2.057 17.742 1.00 87.44 90 TYR A CA 1
ATOM 696 C C . TYR A 1 90 ? 5.341 0.730 17.293 1.00 87.44 90 TYR A C 1
ATOM 698 O O . TYR A 1 90 ? 5.772 -0.072 18.127 1.00 87.44 90 TYR A O 1
ATOM 706 N N . LEU A 1 91 ? 5.478 0.499 15.981 1.00 86.88 91 LEU A N 1
ATOM 707 C CA . LEU A 1 91 ? 6.158 -0.691 15.475 1.00 86.88 91 LEU A CA 1
ATOM 708 C C . LEU A 1 91 ? 7.657 -0.668 15.777 1.00 86.88 91 LEU A C 1
ATOM 710 O O . LEU A 1 91 ? 8.242 -1.736 15.916 1.00 86.88 91 LEU A O 1
ATOM 714 N N . ASN A 1 92 ? 8.288 0.499 15.945 1.00 78.31 92 ASN A N 1
ATOM 715 C CA . ASN A 1 92 ? 9.707 0.557 16.310 1.00 78.31 92 ASN A CA 1
ATOM 716 C C . ASN A 1 92 ? 9.946 -0.077 17.683 1.00 78.31 92 ASN A C 1
ATOM 718 O O . ASN A 1 92 ? 10.828 -0.924 17.832 1.00 78.31 92 ASN A O 1
ATOM 722 N N . GLN A 1 93 ? 9.119 0.273 18.672 1.00 71.25 93 GLN A N 1
ATOM 723 C CA . GLN A 1 93 ? 9.185 -0.333 20.001 1.00 71.25 93 GLN A CA 1
ATOM 724 C C . GLN A 1 93 ? 8.855 -1.829 19.940 1.00 71.25 93 GLN A C 1
ATOM 726 O O . GLN A 1 93 ? 9.547 -2.642 20.557 1.00 71.25 93 GLN A O 1
ATOM 731 N N . TYR A 1 94 ? 7.848 -2.209 19.147 1.00 72.31 94 TYR A N 1
ATOM 732 C CA . TYR A 1 94 ? 7.511 -3.613 18.927 1.00 72.31 94 TYR A CA 1
ATOM 733 C C . TYR A 1 94 ? 8.698 -4.402 18.366 1.00 72.31 94 TYR A C 1
ATOM 735 O O . TYR A 1 94 ? 9.020 -5.479 18.874 1.00 72.31 94 TYR A O 1
ATOM 743 N N . VAL A 1 95 ? 9.378 -3.858 17.354 1.00 74.38 95 VAL A N 1
ATOM 744 C CA . VAL A 1 95 ? 10.522 -4.509 16.718 1.00 74.38 95 VAL A CA 1
ATOM 745 C C . VAL A 1 95 ? 11.678 -4.657 17.701 1.00 74.38 95 VAL A C 1
ATOM 747 O O . VAL A 1 95 ? 12.237 -5.744 17.799 1.00 74.38 95 VAL A O 1
ATOM 750 N N . MET A 1 96 ? 11.986 -3.618 18.480 1.00 68.25 96 MET A N 1
ATOM 751 C CA . MET A 1 96 ? 13.038 -3.675 19.503 1.00 68.25 96 MET A CA 1
ATOM 752 C C . MET A 1 96 ? 12.793 -4.735 20.571 1.00 68.25 96 MET A C 1
ATOM 754 O O . MET A 1 96 ? 13.732 -5.402 21.001 1.00 68.25 96 MET A O 1
ATOM 758 N N . ASN A 1 97 ? 11.537 -4.913 20.972 1.00 67.44 97 ASN A N 1
ATOM 759 C CA . ASN A 1 97 ? 11.183 -5.844 22.036 1.00 67.44 97 ASN A CA 1
ATOM 760 C C . ASN A 1 97 ? 11.061 -7.294 21.545 1.00 67.44 97 ASN A C 1
ATOM 762 O O . ASN A 1 97 ? 11.291 -8.218 22.321 1.00 67.44 97 ASN A O 1
ATOM 766 N N . ASN A 1 98 ? 10.686 -7.508 20.278 1.00 65.06 98 ASN A N 1
ATOM 767 C CA . ASN A 1 98 ? 10.300 -8.831 19.770 1.00 65.06 98 ASN A CA 1
ATOM 768 C C . ASN A 1 98 ? 11.243 -9.402 18.699 1.00 65.06 98 ASN A C 1
ATOM 770 O O . ASN A 1 98 ? 11.180 -10.597 18.413 1.00 65.06 98 ASN A O 1
ATOM 774 N N . PHE A 1 99 ? 12.120 -8.592 18.101 1.00 63.91 99 PHE A N 1
ATOM 775 C CA . PHE A 1 99 ? 13.106 -9.043 17.119 1.00 63.91 99 PHE A CA 1
ATOM 776 C C . PHE A 1 99 ? 14.517 -8.823 17.679 1.00 63.91 99 PHE A C 1
ATOM 778 O O . PHE A 1 99 ? 14.876 -7.734 18.114 1.00 63.91 99 PHE A O 1
ATOM 785 N N . THR A 1 100 ? 15.336 -9.877 17.691 1.00 53.28 100 THR A N 1
ATOM 786 C CA . THR A 1 100 ? 16.692 -9.844 18.259 1.00 53.28 100 THR A CA 1
ATOM 787 C C . THR A 1 100 ? 17.587 -8.807 17.565 1.00 53.28 100 THR A C 1
ATOM 789 O O . THR A 1 100 ? 17.485 -8.596 16.355 1.00 53.28 100 THR A O 1
ATOM 792 N N . LYS A 1 101 ? 18.529 -8.211 18.323 1.00 49.34 101 LYS A N 1
ATOM 793 C CA . LYS A 1 101 ? 19.516 -7.183 17.901 1.00 49.34 101 LYS A CA 1
ATOM 794 C C . LYS A 1 101 ? 20.245 -7.441 16.570 1.00 49.34 101 LYS A C 1
ATOM 796 O O . LYS A 1 101 ? 20.795 -6.508 16.001 1.00 49.34 101 LYS A O 1
ATOM 801 N N . LYS A 1 102 ? 20.239 -8.668 16.034 1.00 47.25 102 LYS A N 1
ATOM 802 C CA . LYS A 1 102 ? 20.753 -8.961 14.683 1.00 47.25 102 LYS A CA 1
ATOM 803 C C . LYS A 1 102 ? 19.922 -8.336 13.552 1.00 47.25 102 LYS A C 1
ATOM 805 O O . LYS A 1 102 ? 20.420 -8.277 12.436 1.00 47.25 102 LYS A O 1
ATOM 810 N N . ASN A 1 103 ? 18.706 -7.858 13.827 1.00 46.91 103 ASN A N 1
ATOM 811 C CA . ASN A 1 103 ? 17.792 -7.336 12.809 1.00 46.91 103 ASN A CA 1
ATOM 812 C C . ASN A 1 103 ? 17.341 -5.886 13.014 1.00 46.91 103 ASN A C 1
ATOM 814 O O . ASN A 1 103 ? 16.517 -5.420 12.229 1.00 46.91 103 ASN A O 1
ATOM 818 N N . CYS A 1 104 ? 17.816 -5.152 14.026 1.00 47.28 104 CYS A N 1
ATOM 819 C CA . CYS A 1 104 ? 17.290 -3.807 14.234 1.00 47.28 104 CYS A CA 1
ATOM 820 C C . CYS A 1 104 ? 18.194 -2.915 15.092 1.00 47.28 104 CYS A C 1
ATOM 822 O O . CYS A 1 104 ? 18.498 -3.266 16.227 1.00 47.28 104 CYS A O 1
ATOM 824 N N . GLN A 1 105 ? 18.547 -1.737 14.565 1.00 41.38 105 GLN A N 1
ATOM 825 C CA . GLN A 1 105 ? 18.726 -0.536 15.393 1.00 41.38 105 GLN A CA 1
ATOM 826 C C . GLN A 1 105 ? 18.610 0.779 14.587 1.00 41.38 105 GLN A C 1
ATOM 828 O O . GLN A 1 105 ? 18.258 1.789 15.177 1.00 41.38 105 GLN A O 1
ATOM 833 N N . SER A 1 106 ? 18.812 0.803 13.260 1.00 40.53 106 SER A N 1
ATOM 834 C CA . SER A 1 106 ? 18.694 2.068 12.491 1.00 40.53 106 SER A CA 1
ATOM 835 C C . SER A 1 106 ? 18.096 1.958 11.084 1.00 40.53 106 SER A C 1
ATOM 837 O O . SER A 1 106 ? 17.808 2.973 10.463 1.00 40.53 106 SER A O 1
ATOM 839 N N . CYS A 1 107 ? 17.881 0.744 10.576 1.00 45.59 107 CYS A N 1
ATOM 840 C CA . CYS A 1 107 ? 17.657 0.508 9.153 1.00 45.59 107 CYS A CA 1
ATOM 841 C C . CYS A 1 107 ? 16.692 -0.664 8.932 1.00 45.59 107 CYS A C 1
ATOM 843 O O . CYS A 1 107 ? 17.074 -1.652 8.313 1.00 45.59 107 CYS A O 1
ATOM 845 N N . ILE A 1 108 ? 15.454 -0.627 9.445 1.00 53.56 108 ILE A N 1
ATOM 846 C CA . ILE A 1 108 ? 14.477 -1.646 9.006 1.00 53.56 108 ILE A CA 1
ATOM 847 C C . ILE A 1 108 ? 14.302 -1.515 7.488 1.00 53.56 108 ILE A C 1
ATOM 849 O O . ILE A 1 108 ? 14.377 -2.510 6.786 1.00 53.56 108 ILE A O 1
ATOM 853 N N . VAL A 1 109 ? 14.189 -0.292 6.959 1.00 50.69 109 VAL A N 1
ATOM 854 C CA . VAL A 1 109 ? 14.109 -0.074 5.508 1.00 50.69 109 VAL A CA 1
ATOM 855 C C . VAL A 1 109 ? 15.470 -0.227 4.817 1.00 50.69 109 VAL A C 1
ATOM 857 O O . VAL A 1 109 ? 15.509 -0.849 3.766 1.00 50.69 109 VAL A O 1
ATOM 860 N N . ASP A 1 110 ? 16.590 0.244 5.385 1.00 51.06 110 ASP A N 1
ATOM 861 C CA . ASP A 1 110 ? 17.869 0.179 4.642 1.00 51.06 110 ASP A CA 1
ATOM 862 C C . ASP A 1 110 ? 18.504 -1.225 4.630 1.00 51.06 110 ASP A C 1
ATOM 864 O O . ASP A 1 110 ? 19.235 -1.551 3.698 1.00 51.06 110 ASP A O 1
ATOM 868 N N . ASN A 1 111 ? 18.187 -2.093 5.603 1.00 53.53 111 ASN A N 1
ATOM 869 C CA . ASN A 1 111 ? 18.607 -3.502 5.568 1.00 53.53 111 ASN A CA 1
ATOM 870 C C . ASN A 1 111 ? 17.618 -4.390 4.799 1.00 53.53 111 ASN A C 1
ATOM 872 O O . ASN A 1 111 ? 17.988 -5.457 4.299 1.00 53.53 111 ASN A O 1
ATOM 876 N N . ILE A 1 112 ? 16.348 -3.984 4.702 1.00 61.53 112 ILE A N 1
ATOM 877 C CA . ILE A 1 112 ? 15.346 -4.717 3.933 1.00 61.53 112 ILE A CA 1
ATOM 878 C C . ILE A 1 112 ? 15.374 -4.210 2.500 1.00 61.53 112 ILE A C 1
ATOM 880 O O . ILE A 1 112 ? 14.864 -3.140 2.190 1.00 61.53 112 ILE A O 1
ATOM 884 N N . LYS A 1 113 ? 15.902 -5.041 1.595 1.00 80.25 113 LYS A N 1
ATOM 885 C CA . LYS A 1 113 ? 15.821 -4.801 0.145 1.00 80.25 113 LYS A CA 1
ATOM 886 C C . LYS A 1 113 ? 14.415 -4.333 -0.231 1.00 80.25 113 LYS A C 1
ATOM 888 O O . LYS A 1 113 ? 13.455 -4.995 0.174 1.00 80.25 113 LYS A O 1
ATOM 893 N N . LEU A 1 114 ? 14.308 -3.276 -1.047 1.00 87.00 114 LEU A N 1
ATOM 894 C CA . LEU A 1 114 ? 13.040 -2.649 -1.445 1.00 87.00 114 LEU A CA 1
ATOM 895 C C . LEU A 1 114 ? 11.947 -3.685 -1.742 1.00 87.00 114 LEU A C 1
ATOM 897 O O . LEU A 1 114 ? 10.858 -3.618 -1.184 1.00 87.00 114 LEU A O 1
ATOM 901 N N . LYS A 1 115 ? 12.286 -4.714 -2.527 1.00 87.25 115 LYS A N 1
ATOM 902 C CA . LYS A 1 115 ? 11.415 -5.848 -2.874 1.00 87.25 115 LYS A CA 1
ATOM 903 C C . LYS A 1 115 ? 10.622 -6.447 -1.697 1.00 87.25 115 LYS A C 1
ATOM 905 O O . LYS A 1 115 ? 9.521 -6.939 -1.906 1.00 87.25 115 LYS A O 1
ATOM 910 N N . ASN A 1 116 ? 11.173 -6.469 -0.485 1.00 88.75 116 ASN A N 1
ATOM 911 C CA . ASN A 1 116 ? 10.574 -7.105 0.692 1.00 88.75 116 ASN A CA 1
ATOM 912 C C . ASN A 1 116 ? 9.942 -6.111 1.680 1.00 88.75 116 ASN A C 1
ATOM 914 O O . ASN A 1 116 ? 9.316 -6.553 2.643 1.00 88.75 116 ASN A O 1
ATOM 918 N N . SER A 1 117 ? 10.111 -4.802 1.486 1.00 90.94 117 SER A N 1
ATOM 919 C CA . SER A 1 117 ? 9.785 -3.797 2.506 1.00 90.94 117 SER A CA 1
ATOM 920 C C . SER A 1 117 ? 8.287 -3.732 2.824 1.00 90.94 117 SER A C 1
ATOM 922 O O . SER A 1 117 ? 7.917 -3.701 3.996 1.00 90.94 117 SER A O 1
ATOM 924 N N . LEU A 1 118 ? 7.416 -3.800 1.814 1.00 94.31 118 LEU A N 1
ATOM 925 C CA . LEU A 1 118 ? 5.960 -3.784 1.996 1.00 94.31 118 LEU A CA 1
ATOM 926 C C . LEU A 1 118 ? 5.429 -5.098 2.596 1.00 94.31 118 LEU A C 1
ATOM 928 O O . LEU A 1 118 ? 4.605 -5.084 3.509 1.00 94.31 118 LEU A O 1
ATOM 932 N N . TYR A 1 119 ? 5.965 -6.242 2.153 1.00 93.44 119 TYR A N 1
ATOM 933 C CA . TYR A 1 119 ? 5.674 -7.544 2.766 1.00 93.44 119 TYR A CA 1
ATOM 934 C C . TYR A 1 119 ? 6.040 -7.545 4.255 1.00 93.44 119 TYR A C 1
ATOM 936 O O . TYR A 1 119 ? 5.252 -7.979 5.097 1.00 93.44 119 TYR A O 1
ATOM 944 N N . PHE A 1 120 ? 7.224 -7.034 4.599 1.00 91.62 120 PHE A N 1
ATOM 945 C CA . PHE A 1 120 ? 7.674 -6.993 5.984 1.00 91.62 120 PHE A CA 1
ATOM 946 C C . PHE A 1 120 ? 6.795 -6.093 6.854 1.00 91.62 120 PHE A C 1
ATOM 948 O O . PHE A 1 120 ? 6.458 -6.488 7.967 1.00 91.62 120 PHE A O 1
ATOM 955 N N . LEU A 1 121 ? 6.335 -4.953 6.333 1.00 93.56 121 LEU A N 1
ATOM 956 C CA . LEU A 1 121 ? 5.396 -4.093 7.052 1.00 93.56 121 LEU A CA 1
ATOM 957 C C . LEU A 1 121 ? 4.097 -4.841 7.384 1.00 93.56 121 LEU A C 1
ATOM 959 O O . LEU A 1 121 ? 3.647 -4.821 8.529 1.00 93.56 121 LEU A O 1
ATOM 963 N N . SER A 1 122 ? 3.543 -5.586 6.420 1.00 95.38 122 SER A N 1
ATOM 964 C CA . SER A 1 122 ? 2.351 -6.411 6.668 1.00 95.38 122 SER A CA 1
ATOM 965 C C . SER A 1 122 ? 2.591 -7.482 7.741 1.00 95.38 122 SER A C 1
ATOM 967 O O . SER A 1 122 ? 1.747 -7.703 8.608 1.00 95.38 122 SER A O 1
ATOM 969 N N . LYS A 1 123 ? 3.787 -8.085 7.761 1.00 93.06 123 LYS A N 1
ATOM 970 C CA . LYS A 1 123 ? 4.192 -9.043 8.795 1.00 93.06 123 LYS A CA 1
ATOM 971 C C . LYS A 1 123 ? 4.226 -8.400 10.183 1.00 93.06 123 LYS A C 1
ATOM 973 O O . LYS A 1 123 ? 3.751 -9.003 11.144 1.00 93.06 123 LYS A O 1
ATOM 978 N N . LEU A 1 124 ? 4.798 -7.201 10.300 1.00 91.94 124 LEU A N 1
ATOM 979 C CA . LEU A 1 124 ? 4.872 -6.479 11.572 1.00 91.94 124 LEU A CA 1
ATOM 980 C C . LEU A 1 124 ? 3.478 -6.157 12.110 1.00 91.94 124 LEU A C 1
ATOM 982 O O . LEU A 1 124 ? 3.183 -6.478 13.260 1.00 91.94 124 LEU A O 1
ATOM 986 N N . LEU A 1 125 ? 2.607 -5.602 11.264 1.00 94.31 125 LEU A N 1
ATOM 987 C CA . LEU A 1 125 ? 1.231 -5.269 11.636 1.00 94.31 125 LEU A CA 1
ATOM 988 C C . LEU A 1 125 ? 0.439 -6.513 12.050 1.00 94.31 125 LEU A C 1
ATOM 990 O O . LEU A 1 125 ? -0.249 -6.487 13.070 1.00 94.31 125 LEU A O 1
ATOM 994 N N . PHE A 1 126 ? 0.585 -7.626 11.324 1.00 94.62 126 PHE A N 1
ATOM 995 C CA . PHE A 1 126 ? -0.034 -8.892 11.711 1.00 94.62 126 PHE A CA 1
ATOM 996 C C . PHE A 1 126 ? 0.439 -9.364 13.085 1.00 94.62 126 PHE A C 1
ATOM 998 O O . PHE A 1 126 ? -0.368 -9.762 13.923 1.00 94.62 126 PHE A O 1
ATOM 1005 N N . HIS A 1 127 ? 1.744 -9.325 13.350 1.00 91.12 127 HIS A N 1
ATOM 1006 C CA . HIS A 1 127 ? 2.267 -9.785 14.631 1.00 91.12 127 HIS A CA 1
ATOM 1007 C C . HIS A 1 127 ? 1.881 -8.873 15.799 1.00 91.12 127 HIS A C 1
ATOM 1009 O O . HIS A 1 127 ? 1.680 -9.399 16.898 1.00 91.12 127 HIS A O 1
ATOM 1015 N N . HIS A 1 128 ? 1.735 -7.570 15.555 1.00 91.62 128 HIS A N 1
ATOM 1016 C CA . HIS A 1 128 ? 1.286 -6.590 16.541 1.00 91.62 128 HIS A CA 1
ATOM 1017 C C . HIS A 1 128 ? -0.214 -6.727 16.847 1.00 91.62 128 HIS A C 1
ATOM 1019 O O . HIS A 1 128 ? -0.587 -6.921 17.999 1.00 91.62 128 HIS A O 1
ATOM 1025 N N . PHE A 1 129 ? -1.077 -6.726 15.825 1.00 92.94 129 PHE A N 1
ATOM 1026 C CA . PHE A 1 129 ? -2.539 -6.731 16.004 1.00 92.94 129 PHE A CA 1
ATOM 1027 C C . PHE A 1 129 ? -3.182 -8.121 16.053 1.00 92.94 129 PHE A C 1
ATOM 1029 O O . PHE A 1 129 ? -4.356 -8.236 16.400 1.00 92.94 129 PHE A O 1
ATOM 1036 N N . LYS A 1 130 ? -2.456 -9.178 15.668 1.00 94.50 130 LYS A N 1
ATOM 1037 C CA . LYS A 1 130 ? -2.991 -10.541 15.455 1.00 94.50 130 LYS A CA 1
ATOM 1038 C C . LYS A 1 130 ? -4.168 -10.575 14.471 1.00 94.50 130 LYS A C 1
ATOM 1040 O O . LYS A 1 130 ? -5.091 -11.377 14.606 1.00 94.50 130 LYS A O 1
ATOM 1045 N N . ARG A 1 131 ? -4.136 -9.686 13.475 1.00 95.81 131 ARG A N 1
ATOM 1046 C CA . ARG A 1 131 ? -5.135 -9.551 12.408 1.00 95.81 131 ARG A CA 1
ATOM 1047 C C . ARG A 1 131 ? -4.436 -9.491 11.057 1.00 95.81 131 ARG A C 1
ATOM 1049 O O . ARG A 1 131 ? -3.375 -8.883 10.939 1.00 95.81 131 ARG A O 1
ATOM 1056 N N . THR A 1 132 ? -5.040 -10.108 10.051 1.00 96.44 132 THR A N 1
ATOM 1057 C CA . THR A 1 132 ? -4.626 -10.000 8.648 1.00 96.44 132 THR A CA 1
ATOM 1058 C C . THR A 1 132 ? -4.780 -8.560 8.142 1.00 96.44 132 THR A C 1
ATOM 1060 O O . THR A 1 132 ? -5.616 -7.796 8.635 1.00 96.44 132 THR A O 1
ATOM 1063 N N . VAL A 1 133 ? -3.935 -8.170 7.188 1.00 96.88 133 VAL A N 1
ATOM 1064 C CA . VAL A 1 133 ? -3.717 -6.783 6.753 1.00 96.88 133 VAL A CA 1
ATOM 1065 C C . VAL A 1 133 ? -4.366 -6.534 5.397 1.00 96.88 133 VAL A C 1
ATOM 1067 O O . VAL A 1 133 ? -4.233 -7.354 4.493 1.00 96.88 133 VAL A O 1
ATOM 1070 N N . TYR A 1 134 ? -5.018 -5.388 5.219 1.00 96.38 134 TYR A N 1
ATOM 1071 C CA . TYR A 1 134 ? -5.413 -4.908 3.892 1.00 96.38 134 TYR A CA 1
ATOM 1072 C C . TYR A 1 134 ? -4.297 -4.049 3.297 1.00 96.38 134 TYR A C 1
ATOM 1074 O O . TYR A 1 134 ? -3.768 -3.180 3.987 1.00 96.38 134 TYR A O 1
ATOM 1082 N N . ILE A 1 135 ? -3.941 -4.266 2.030 1.00 96.69 135 ILE A N 1
ATOM 1083 C CA . ILE A 1 135 ? -2.929 -3.456 1.331 1.00 96.69 135 ILE A CA 1
ATOM 1084 C C . ILE A 1 135 ? -3.580 -2.755 0.148 1.00 96.69 135 ILE A C 1
ATOM 1086 O O . ILE A 1 135 ? -4.005 -3.411 -0.799 1.00 96.69 135 ILE A O 1
ATOM 1090 N N . PHE A 1 136 ? -3.632 -1.430 0.186 1.00 96.00 136 PHE A N 1
ATOM 1091 C CA . PHE A 1 136 ? -4.132 -0.593 -0.897 1.00 96.00 136 PHE A CA 1
ATOM 1092 C C . PHE A 1 136 ? -2.954 0.147 -1.524 1.00 96.00 136 PHE A C 1
ATOM 1094 O O . PHE A 1 136 ? -2.280 0.923 -0.847 1.00 96.00 136 PHE A O 1
ATOM 1101 N N . VAL A 1 137 ? -2.687 -0.123 -2.800 1.00 95.06 137 VAL A N 1
ATOM 1102 C CA . VAL A 1 137 ? -1.667 0.586 -3.576 1.00 95.06 137 VAL A CA 1
ATOM 1103 C C . VAL A 1 137 ? -2.368 1.454 -4.601 1.00 95.06 137 VAL A C 1
ATOM 1105 O O . VAL A 1 137 ? -3.043 0.941 -5.492 1.00 95.06 137 VAL A O 1
ATOM 1108 N N . ASP A 1 138 ? -2.191 2.754 -4.454 1.00 95.00 138 ASP A N 1
ATOM 1109 C CA . ASP A 1 138 ? -2.776 3.762 -5.318 1.00 95.00 138 ASP A CA 1
ATOM 1110 C C . ASP A 1 138 ? -1.760 4.286 -6.328 1.00 95.00 138 ASP A C 1
ATOM 1112 O O . ASP A 1 138 ? -0.557 4.326 -6.047 1.00 95.00 138 ASP A O 1
ATOM 1116 N N . ASP A 1 139 ? -2.251 4.671 -7.504 1.00 93.88 139 ASP A N 1
ATOM 1117 C CA . ASP A 1 139 ? -1.455 5.123 -8.646 1.00 93.88 139 ASP A CA 1
ATOM 1118 C C . ASP A 1 139 ? -0.316 4.145 -9.023 1.00 93.88 139 ASP A C 1
ATOM 1120 O O . ASP A 1 139 ? 0.808 4.562 -9.326 1.00 93.88 139 ASP A O 1
ATOM 1124 N N . PHE A 1 140 ? -0.569 2.826 -8.980 1.00 90.75 140 PHE A N 1
ATOM 1125 C CA . PHE A 1 140 ? 0.495 1.814 -9.138 1.00 90.75 140 PHE A CA 1
ATOM 1126 C C . PHE A 1 140 ? 1.195 1.864 -10.511 1.00 90.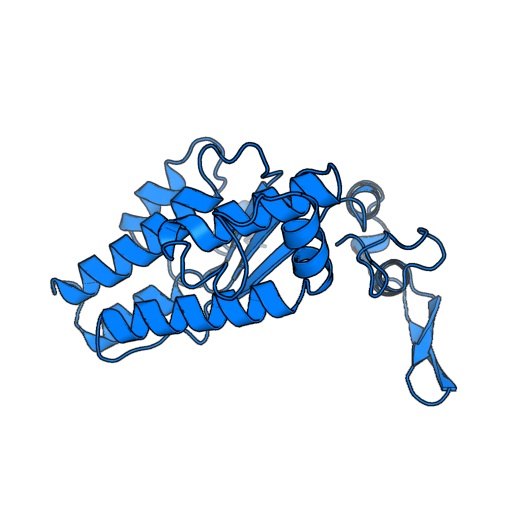75 140 PHE A C 1
ATOM 1128 O O . PHE A 1 140 ? 2.329 1.405 -10.658 1.00 90.75 140 PHE A O 1
ATOM 1135 N N . ASP A 1 141 ? 0.508 2.410 -11.510 1.00 90.88 141 ASP A N 1
ATOM 1136 C CA . ASP A 1 141 ? 0.915 2.589 -12.899 1.00 90.88 141 ASP A CA 1
ATOM 1137 C C . ASP A 1 141 ? 1.747 3.864 -13.129 1.00 90.88 141 ASP A C 1
ATOM 1139 O O . ASP A 1 141 ? 2.453 3.978 -14.131 1.00 90.88 141 ASP A O 1
ATOM 1143 N N . THR A 1 142 ? 1.733 4.813 -12.191 1.00 94.12 142 THR A N 1
ATOM 1144 C CA . THR A 1 142 ? 2.452 6.089 -12.328 1.00 94.12 142 THR A CA 1
ATOM 1145 C C . THR A 1 142 ? 3.979 5.939 -12.426 1.00 94.12 142 THR A C 1
ATOM 1147 O O . THR A 1 142 ? 4.562 6.515 -13.349 1.00 94.12 142 THR A O 1
ATOM 1150 N N . PRO A 1 143 ? 4.669 5.146 -11.573 1.00 94.62 143 PRO A N 1
ATOM 1151 C CA . PRO A 1 143 ? 6.114 4.926 -11.714 1.00 94.62 143 PRO A CA 1
ATOM 1152 C C . PRO A 1 143 ? 6.502 4.396 -13.100 1.00 94.62 143 PRO A C 1
ATOM 1154 O O . PRO A 1 143 ? 7.529 4.769 -13.662 1.00 94.62 143 PRO A O 1
ATOM 1157 N N . ILE A 1 144 ? 5.649 3.536 -13.657 1.00 92.75 144 ILE A N 1
ATOM 1158 C CA . ILE A 1 144 ? 5.830 2.905 -14.962 1.00 92.75 144 ILE A CA 1
ATOM 1159 C C . ILE A 1 144 ? 5.703 3.945 -16.064 1.00 92.75 144 ILE A C 1
ATOM 1161 O O . ILE A 1 144 ? 6.562 4.021 -16.940 1.00 92.75 144 ILE A O 1
ATOM 1165 N N . LEU A 1 145 ? 4.634 4.742 -16.023 1.00 93.44 145 LEU A N 1
ATOM 1166 C CA . LEU A 1 145 ? 4.401 5.801 -16.995 1.00 93.44 145 LEU A CA 1
ATOM 1167 C C . LEU A 1 145 ? 5.560 6.801 -16.993 1.00 93.44 145 LEU A C 1
ATOM 1169 O O . LEU A 1 145 ? 6.072 7.160 -18.050 1.00 93.44 145 LEU A O 1
ATOM 1173 N N . ASN A 1 146 ? 6.024 7.193 -15.808 1.00 95.50 146 ASN A N 1
ATOM 1174 C CA . ASN A 1 146 ? 7.153 8.104 -15.666 1.00 95.50 146 ASN A CA 1
ATOM 1175 C C . ASN A 1 146 ? 8.442 7.505 -16.246 1.00 95.50 146 ASN A C 1
ATOM 1177 O O . ASN A 1 146 ? 9.180 8.204 -16.941 1.00 95.50 146 ASN A O 1
ATOM 1181 N N . ALA A 1 147 ? 8.697 6.212 -16.031 1.00 94.75 147 ALA A N 1
ATOM 1182 C CA . ALA A 1 147 ? 9.833 5.521 -16.638 1.00 94.75 147 ALA A CA 1
ATOM 1183 C C . ALA A 1 147 ? 9.703 5.426 -18.167 1.00 94.75 147 ALA A C 1
ATOM 1185 O O . ALA A 1 147 ? 10.678 5.654 -18.881 1.00 94.75 147 ALA A O 1
ATOM 1186 N N . TYR A 1 148 ? 8.500 5.151 -18.681 1.00 93.19 148 TYR A N 1
ATOM 1187 C CA . TYR A 1 148 ? 8.228 5.117 -20.119 1.00 93.19 148 TYR A CA 1
ATOM 1188 C C . TYR A 1 148 ? 8.509 6.475 -20.771 1.00 93.19 148 TYR A C 1
ATOM 1190 O O . TYR A 1 148 ? 9.198 6.536 -21.786 1.00 93.19 148 TYR A O 1
ATOM 1198 N N . LEU A 1 149 ? 8.019 7.564 -20.170 1.00 94.62 149 LEU A N 1
ATOM 1199 C CA . LEU A 1 149 ? 8.252 8.928 -20.650 1.00 94.62 149 LEU A CA 1
ATOM 1200 C C . LEU A 1 149 ? 9.732 9.318 -20.585 1.00 94.62 149 LEU A C 1
ATOM 1202 O O . LEU A 1 149 ? 10.200 10.082 -21.426 1.00 94.62 149 LEU A O 1
ATOM 1206 N N . LYS A 1 150 ? 10.468 8.801 -19.595 1.00 97.19 150 LYS A N 1
ATOM 1207 C CA . LYS A 1 150 ? 11.876 9.140 -19.391 1.00 97.19 150 LYS A CA 1
ATOM 1208 C C . LYS A 1 150 ? 12.832 8.377 -20.309 1.00 97.19 150 LYS A C 1
ATOM 1210 O O . LYS A 1 150 ? 13.757 8.993 -20.835 1.00 97.19 150 LYS A O 1
ATOM 1215 N N . PHE A 1 151 ? 12.649 7.065 -20.454 1.00 95.31 151 PHE A N 1
ATOM 1216 C CA . PHE A 1 151 ? 13.608 6.179 -21.128 1.00 95.31 151 PHE A CA 1
ATOM 1217 C C . PHE A 1 151 ? 13.106 5.626 -22.471 1.00 95.31 151 PHE A C 1
ATOM 1219 O O . PHE A 1 151 ? 13.902 5.196 -23.304 1.00 95.31 151 PHE A O 1
ATOM 1226 N N . GLY A 1 152 ? 11.793 5.653 -22.709 1.00 91.69 152 GLY A N 1
ATOM 1227 C CA . GLY A 1 152 ? 11.151 5.000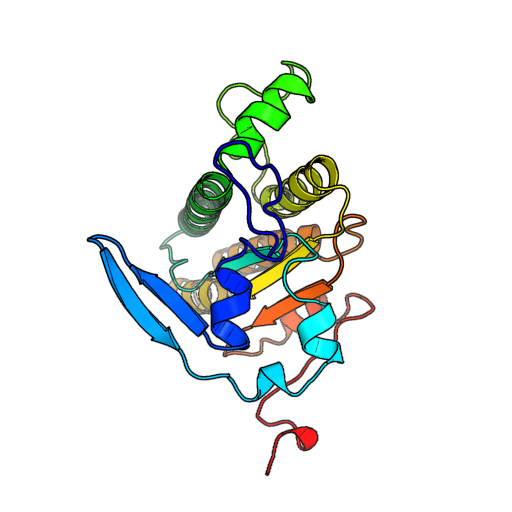 -23.848 1.00 91.69 152 GLY A CA 1
ATOM 1228 C C . GLY A 1 152 ? 10.909 3.502 -23.617 1.00 91.69 152 GLY A C 1
ATOM 1229 O O . GLY A 1 152 ? 11.693 2.801 -22.985 1.00 91.69 152 GLY A O 1
ATOM 1230 N N . GLY A 1 153 ? 9.816 2.972 -24.173 1.00 86.31 153 GLY A N 1
ATOM 1231 C CA . GLY A 1 153 ? 9.321 1.624 -23.842 1.00 86.31 153 GLY A CA 1
ATOM 1232 C C . GLY A 1 153 ? 10.174 0.426 -24.283 1.00 86.31 153 GLY A C 1
ATOM 1233 O O . GLY A 1 153 ? 9.824 -0.707 -23.965 1.00 86.31 153 GLY A O 1
ATOM 1234 N N . LYS A 1 154 ? 11.258 0.641 -25.037 1.00 87.62 154 LYS A N 1
ATOM 1235 C CA . LYS A 1 154 ? 12.166 -0.426 -25.503 1.00 87.62 154 LYS A CA 1
ATOM 1236 C C . LYS A 1 154 ? 13.515 -0.434 -24.779 1.00 87.62 154 LYS A C 1
ATOM 1238 O O . LYS A 1 154 ? 14.333 -1.302 -25.075 1.00 87.62 154 LYS A O 1
ATOM 1243 N N . SER A 1 155 ? 13.756 0.523 -23.884 1.00 92.50 155 SER A N 1
ATOM 1244 C CA . SER A 1 155 ? 15.033 0.639 -23.185 1.00 92.50 155 SER A CA 1
ATOM 1245 C C . SER A 1 155 ? 15.178 -0.437 -22.100 1.00 92.50 155 SER A C 1
ATOM 1247 O O . SER A 1 155 ? 14.188 -0.985 -21.603 1.00 92.50 155 SER A O 1
ATOM 1249 N N . GLU A 1 156 ? 16.421 -0.754 -21.743 1.00 93.38 156 GLU A N 1
ATOM 1250 C CA . GLU A 1 156 ? 16.723 -1.661 -20.632 1.00 93.38 156 GLU A CA 1
ATOM 1251 C C . GLU A 1 156 ? 16.315 -1.029 -19.295 1.00 93.38 156 GLU A C 1
ATOM 1253 O O . GLU A 1 156 ? 15.653 -1.668 -18.485 1.00 93.38 156 GLU A O 1
ATOM 1258 N N . GLU A 1 157 ? 16.551 0.272 -19.130 1.00 94.50 157 GLU A N 1
ATOM 1259 C CA . GLU A 1 157 ? 16.191 1.044 -17.939 1.00 94.50 157 GLU A CA 1
ATOM 1260 C C . GLU A 1 157 ? 14.683 1.040 -17.671 1.00 94.50 157 GLU A C 1
ATOM 1262 O O . GLU A 1 157 ? 14.235 0.866 -16.536 1.00 94.50 157 GLU A O 1
ATOM 1267 N N . PHE A 1 158 ? 13.872 1.191 -18.723 1.00 93.00 158 PHE A N 1
ATOM 1268 C CA . PHE A 1 158 ? 12.425 1.067 -18.605 1.00 93.00 158 PHE A CA 1
ATOM 1269 C C . PHE A 1 158 ? 12.032 -0.323 -18.092 1.00 93.00 158 PHE A C 1
ATOM 1271 O O . PHE A 1 158 ? 11.214 -0.432 -17.174 1.00 93.00 158 PHE A O 1
ATOM 1278 N N . ARG A 1 159 ? 12.633 -1.385 -18.647 1.00 90.69 159 ARG A N 1
ATOM 1279 C CA . ARG A 1 159 ? 12.375 -2.771 -18.227 1.00 90.69 159 ARG A CA 1
ATOM 1280 C C . ARG A 1 159 ? 12.804 -3.014 -16.780 1.00 90.69 159 ARG A C 1
ATOM 1282 O O . ARG A 1 159 ? 12.072 -3.690 -16.060 1.00 90.69 159 ARG A O 1
ATOM 1289 N N . ASP A 1 160 ? 13.910 -2.426 -16.341 1.00 92.62 160 ASP A N 1
ATOM 1290 C CA . ASP A 1 160 ? 14.406 -2.545 -14.969 1.00 92.62 160 ASP A CA 1
ATOM 1291 C C . ASP A 1 160 ? 13.465 -1.889 -13.956 1.00 92.62 160 ASP A C 1
ATOM 1293 O O . ASP A 1 160 ? 13.104 -2.508 -12.950 1.00 92.62 160 ASP A O 1
ATOM 1297 N N . VAL A 1 161 ? 13.002 -0.661 -14.226 1.00 93.38 161 VAL A N 1
ATOM 1298 C CA . VAL A 1 161 ? 12.021 0.014 -13.355 1.00 93.38 161 VAL A CA 1
ATOM 1299 C C . VAL A 1 161 ? 10.720 -0.781 -13.305 1.00 93.38 161 VAL A C 1
ATOM 1301 O O . VAL A 1 161 ? 10.147 -0.982 -12.229 1.00 93.38 161 VAL A O 1
ATOM 1304 N N . CYS A 1 162 ? 10.279 -1.283 -14.457 1.00 90.69 162 CYS A N 1
ATOM 1305 C CA . CYS A 1 162 ? 9.116 -2.146 -14.554 1.00 90.69 162 CYS A CA 1
ATOM 1306 C C . CYS A 1 162 ? 9.264 -3.382 -13.651 1.00 90.69 162 CYS A C 1
ATOM 1308 O O . CYS A 1 162 ? 8.429 -3.637 -12.776 1.00 90.69 162 CYS A O 1
ATOM 1310 N N . GLU A 1 163 ? 10.362 -4.120 -13.802 1.00 89.69 163 GLU A N 1
ATOM 1311 C CA . GLU A 1 163 ? 10.629 -5.334 -13.038 1.00 89.69 163 GLU A CA 1
ATOM 1312 C C . GLU A 1 163 ? 10.769 -5.059 -11.530 1.00 89.69 163 GLU A C 1
ATOM 1314 O O . GLU A 1 163 ? 10.300 -5.851 -10.704 1.00 89.69 163 GLU A O 1
ATOM 1319 N N . MET A 1 164 ? 11.360 -3.924 -11.151 1.00 92.81 164 MET A N 1
ATOM 1320 C CA . MET A 1 164 ? 11.472 -3.479 -9.762 1.00 92.81 164 MET A CA 1
ATOM 1321 C C . MET A 1 164 ? 10.092 -3.284 -9.119 1.00 92.81 164 MET A C 1
ATOM 1323 O O . MET A 1 164 ? 9.815 -3.889 -8.076 1.00 92.81 164 MET A O 1
ATOM 1327 N N . ILE A 1 165 ? 9.217 -2.483 -9.740 1.00 92.00 165 ILE A N 1
ATOM 1328 C CA . ILE A 1 165 ? 7.858 -2.216 -9.238 1.00 92.00 165 ILE A CA 1
ATOM 1329 C C . ILE A 1 165 ? 7.045 -3.511 -9.192 1.00 92.00 165 ILE A C 1
ATOM 1331 O O . ILE A 1 165 ? 6.407 -3.816 -8.181 1.00 92.00 165 ILE A O 1
ATOM 1335 N N . TYR A 1 166 ? 7.143 -4.326 -10.244 1.00 88.19 166 TYR A N 1
ATOM 1336 C CA . TYR A 1 166 ? 6.501 -5.632 -10.310 1.00 88.19 166 TYR A CA 1
ATOM 1337 C C . TYR A 1 166 ? 6.922 -6.540 -9.151 1.00 88.19 166 TYR A C 1
ATOM 1339 O O . TYR A 1 166 ? 6.076 -7.062 -8.423 1.00 88.19 166 TYR A O 1
ATOM 1347 N N . LYS A 1 167 ? 8.231 -6.721 -8.935 1.00 88.69 167 LYS A N 1
ATOM 1348 C CA . LYS A 1 167 ? 8.768 -7.568 -7.858 1.00 88.69 167 LYS A CA 1
ATOM 1349 C C . LYS A 1 167 ? 8.354 -7.053 -6.481 1.00 88.69 167 LYS A C 1
ATOM 1351 O O . LYS A 1 167 ? 8.067 -7.876 -5.610 1.00 88.69 167 LYS A O 1
ATOM 1356 N N . PHE A 1 168 ? 8.331 -5.736 -6.293 1.00 91.62 168 PHE A N 1
ATOM 1357 C CA . PHE A 1 168 ? 7.910 -5.078 -5.059 1.00 91.62 168 PHE A CA 1
ATOM 1358 C C . PHE A 1 168 ? 6.434 -5.360 -4.730 1.00 91.62 168 PHE A C 1
ATOM 1360 O O . PHE A 1 168 ? 6.140 -5.906 -3.664 1.00 91.62 168 PHE A O 1
ATOM 1367 N N . ILE A 1 169 ? 5.517 -5.102 -5.670 1.00 91.12 169 ILE A N 1
ATOM 1368 C CA . ILE A 1 169 ? 4.077 -5.350 -5.486 1.00 91.12 169 ILE A CA 1
ATOM 1369 C C . ILE A 1 169 ? 3.798 -6.853 -5.370 1.00 91.12 169 ILE A C 1
ATOM 1371 O O . ILE A 1 169 ? 3.148 -7.305 -4.423 1.00 91.12 169 ILE A O 1
ATOM 1375 N N . ARG A 1 170 ? 4.343 -7.665 -6.287 1.00 88.19 170 ARG A N 1
ATOM 1376 C CA . ARG A 1 170 ? 4.128 -9.119 -6.305 1.00 88.19 170 ARG A CA 1
ATOM 1377 C C . ARG A 1 170 ? 4.547 -9.766 -4.995 1.00 88.19 170 ARG A C 1
ATOM 1379 O O . ARG A 1 170 ? 3.861 -10.669 -4.530 1.00 88.19 170 ARG A O 1
ATOM 1386 N N . LYS A 1 171 ? 5.661 -9.337 -4.394 1.00 90.31 171 LYS A N 1
ATOM 1387 C CA . LYS A 1 171 ? 6.136 -9.906 -3.128 1.00 90.31 171 LYS A CA 1
ATOM 1388 C C . LYS A 1 171 ? 5.204 -9.588 -1.957 1.00 90.31 171 LYS A C 1
ATOM 1390 O O . LYS A 1 171 ? 5.079 -10.418 -1.060 1.00 90.31 171 LYS A O 1
ATOM 1395 N N . ALA A 1 172 ? 4.572 -8.417 -1.960 1.00 91.44 172 ALA A N 1
ATOM 1396 C CA . ALA A 1 172 ? 3.618 -8.026 -0.930 1.00 91.44 172 ALA A CA 1
ATOM 1397 C C . ALA A 1 172 ? 2.255 -8.714 -1.080 1.00 91.44 172 ALA A C 1
ATOM 1399 O O . ALA A 1 172 ? 1.596 -8.955 -0.071 1.00 91.44 172 ALA A O 1
ATOM 1400 N N . LEU A 1 173 ? 1.843 -9.039 -2.309 1.00 90.00 173 LEU A N 1
ATOM 1401 C CA . LEU A 1 173 ? 0.511 -9.586 -2.572 1.00 90.00 173 LEU A CA 1
ATOM 1402 C C . LEU A 1 173 ? 0.480 -11.112 -2.718 1.00 90.00 173 LEU A C 1
ATOM 1404 O O . LEU A 1 173 ? -0.399 -11.773 -2.173 1.00 90.00 173 LEU A O 1
ATOM 1408 N N . ARG A 1 174 ? 1.441 -11.703 -3.433 1.00 86.44 174 ARG A N 1
ATOM 1409 C CA . ARG A 1 174 ? 1.421 -13.136 -3.753 1.00 86.44 174 ARG A CA 1
ATOM 1410 C C . ARG A 1 174 ? 1.932 -13.979 -2.588 1.00 86.44 174 ARG A C 1
ATOM 1412 O O . ARG A 1 174 ? 3.058 -13.783 -2.131 1.00 86.44 174 ARG A O 1
ATOM 1419 N N . ASN A 1 175 ? 1.152 -14.990 -2.195 1.00 83.00 175 ASN A N 1
ATOM 1420 C CA . ASN A 1 175 ? 1.475 -15.932 -1.113 1.00 83.00 175 ASN A CA 1
ATOM 1421 C C . ASN A 1 175 ? 1.819 -15.222 0.212 1.00 83.00 175 ASN A C 1
ATOM 1423 O O . ASN A 1 175 ? 2.632 -15.715 0.998 1.00 83.00 175 ASN A O 1
ATOM 1427 N N . ASN A 1 176 ? 1.244 -14.039 0.446 1.00 91.56 176 ASN A N 1
ATOM 1428 C CA . ASN A 1 176 ? 1.430 -13.319 1.692 1.00 91.56 176 ASN A CA 1
ATOM 1429 C C . ASN A 1 176 ? 0.413 -13.811 2.727 1.00 91.56 176 ASN A C 1
ATOM 1431 O O . ASN A 1 176 ? -0.725 -13.362 2.743 1.00 91.56 176 ASN A O 1
ATOM 1435 N N . GLN A 1 177 ? 0.845 -14.702 3.619 1.00 93.62 177 GLN A N 1
ATOM 1436 C CA . GLN A 1 177 ? 0.005 -15.244 4.698 1.00 93.62 177 GLN A CA 1
ATOM 1437 C C . GLN A 1 177 ? -0.519 -14.188 5.691 1.00 93.62 177 GLN A C 1
ATOM 1439 O O . GLN A 1 177 ? -1.387 -14.487 6.504 1.00 93.62 177 GLN A O 1
ATOM 1444 N N . TYR A 1 178 ? 0.032 -12.971 5.669 1.00 95.44 178 TYR A N 1
ATOM 1445 C CA . TYR A 1 178 ? -0.394 -11.863 6.523 1.00 95.44 178 TYR A CA 1
ATOM 1446 C C . TYR A 1 178 ? -1.437 -10.965 5.847 1.00 95.44 178 TYR A C 1
ATOM 1448 O O . TYR A 1 178 ? -1.995 -10.089 6.503 1.00 95.44 178 TYR A O 1
ATOM 1456 N N . LEU A 1 179 ? -1.677 -11.148 4.546 1.00 95.31 179 LEU A N 1
ATOM 1457 C CA . LEU A 1 179 ? -2.598 -10.349 3.748 1.00 95.31 179 LEU A CA 1
ATOM 1458 C C . LEU A 1 179 ? -4.020 -10.905 3.853 1.00 95.31 179 LEU A C 1
ATOM 1460 O O . LEU A 1 179 ? -4.241 -12.091 3.641 1.00 95.31 179 LEU A O 1
ATOM 1464 N N . GLU A 1 180 ? -4.981 -10.025 4.112 1.00 94.62 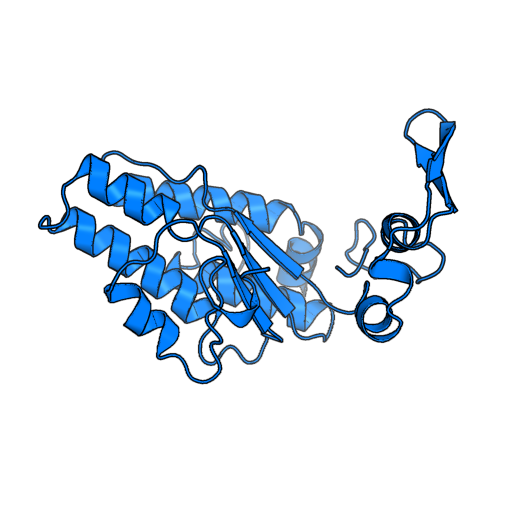180 GLU A N 1
ATOM 1465 C CA . GLU A 1 180 ? -6.409 -10.318 3.964 1.00 94.62 180 GLU A CA 1
ATOM 1466 C C . GLU A 1 180 ? -6.854 -10.087 2.517 1.00 94.62 180 GLU A C 1
ATOM 1468 O O . GLU A 1 180 ? -7.434 -10.956 1.870 1.00 94.62 180 GLU A O 1
ATOM 1473 N N . ARG A 1 181 ? -6.576 -8.887 1.994 1.00 92.06 181 ARG A N 1
ATOM 1474 C CA . ARG A 1 181 ? -6.894 -8.507 0.617 1.00 92.06 181 ARG A CA 1
ATOM 1475 C C . ARG A 1 181 ? -6.014 -7.354 0.146 1.00 92.06 181 ARG A C 1
ATOM 1477 O O . ARG A 1 181 ? -5.734 -6.424 0.902 1.00 92.06 181 ARG A O 1
ATOM 1484 N N . GLY A 1 182 ? -5.606 -7.415 -1.119 1.00 91.88 182 GLY A N 1
ATOM 1485 C CA . GLY A 1 182 ? -4.935 -6.324 -1.822 1.00 91.88 182 GLY A CA 1
ATOM 1486 C C . GLY A 1 182 ? -5.889 -5.584 -2.759 1.00 91.88 182 GLY A C 1
ATOM 1487 O O . GLY A 1 182 ? -6.740 -6.218 -3.381 1.00 91.88 182 GLY A O 1
ATOM 1488 N N . ILE A 1 183 ? -5.739 -4.267 -2.884 1.00 91.88 183 ILE A N 1
ATOM 1489 C CA . ILE A 1 183 ? -6.377 -3.458 -3.931 1.00 91.88 183 ILE A CA 1
ATOM 1490 C C . ILE A 1 183 ? -5.284 -2.644 -4.617 1.00 91.88 183 ILE A C 1
ATOM 1492 O O . ILE A 1 183 ? -4.458 -2.033 -3.944 1.00 91.88 183 ILE A O 1
ATOM 1496 N N . LEU A 1 184 ? -5.279 -2.662 -5.947 1.00 90.25 184 LEU A N 1
ATOM 1497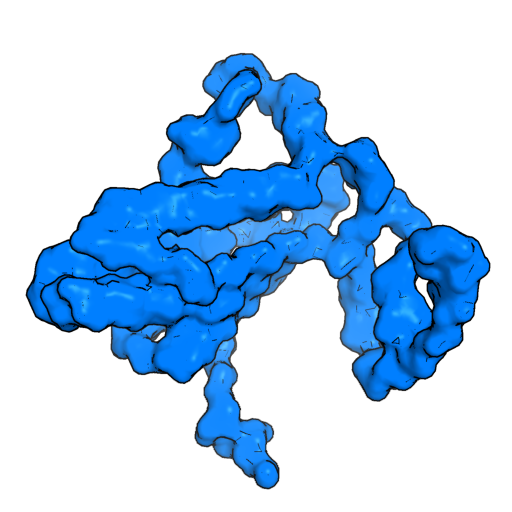 C CA . LEU A 1 184 ? -4.398 -1.853 -6.781 1.00 90.25 184 LEU A CA 1
ATOM 1498 C C . LEU A 1 184 ? -5.273 -0.904 -7.603 1.00 90.25 184 LEU A C 1
ATOM 1500 O O . LEU A 1 184 ? -6.192 -1.373 -8.276 1.00 90.25 184 LEU A O 1
ATOM 1504 N N . THR A 1 185 ? -5.000 0.395 -7.557 1.00 90.81 185 THR A N 1
ATOM 1505 C CA . THR A 1 185 ? -5.677 1.410 -8.378 1.00 90.81 185 THR A CA 1
ATOM 1506 C C . THR A 1 185 ? -4.669 2.121 -9.268 1.00 90.81 185 THR A C 1
ATOM 1508 O O . THR A 1 185 ? -3.546 2.408 -8.859 1.00 90.81 185 THR A O 1
ATOM 1511 N N . GLY A 1 186 ? -5.058 2.357 -10.515 1.00 88.31 186 GLY A N 1
ATOM 1512 C CA . GLY A 1 186 ? -4.229 3.003 -11.522 1.00 88.31 186 GLY A CA 1
ATOM 1513 C C . GLY A 1 186 ? -5.073 3.426 -12.715 1.00 88.31 186 GLY A C 1
ATOM 1514 O O . GLY A 1 186 ? -6.211 2.974 -12.867 1.00 88.31 186 GLY A O 1
ATOM 1515 N N . THR A 1 187 ? -4.527 4.312 -13.540 1.00 87.94 187 THR A N 1
ATOM 1516 C CA . THR A 1 187 ? -5.230 4.884 -14.697 1.00 87.94 187 THR A CA 1
ATOM 1517 C C . THR A 1 187 ? -5.016 4.048 -15.957 1.00 87.94 187 THR A C 1
ATOM 1519 O O . THR A 1 187 ? -5.949 3.801 -16.720 1.00 87.94 187 THR A O 1
ATOM 1522 N N . PHE A 1 188 ? -3.785 3.604 -16.186 1.00 81.50 188 PHE A N 1
ATOM 1523 C CA . PHE A 1 188 ? -3.361 2.909 -17.388 1.00 81.50 188 PHE A CA 1
ATOM 1524 C C . PHE A 1 188 ? -3.257 1.406 -17.157 1.00 81.50 188 PHE A C 1
ATOM 1526 O O . PHE A 1 188 ? -2.672 0.930 -16.184 1.00 81.50 188 PHE A O 1
ATOM 1533 N N . HIS A 1 189 ? -3.788 0.651 -18.118 1.00 72.62 189 HIS A N 1
ATOM 1534 C CA . HIS A 1 189 ? -3.577 -0.783 -18.210 1.00 72.62 189 HIS A CA 1
ATOM 1535 C C . HIS A 1 189 ? -2.423 -1.068 -19.177 1.00 72.62 189 HIS A C 1
ATOM 1537 O O . HIS A 1 189 ? -2.457 -0.662 -20.338 1.00 72.62 189 HIS A O 1
ATOM 1543 N N . PHE A 1 190 ? -1.420 -1.812 -18.724 1.00 69.56 190 PHE A N 1
ATOM 1544 C CA . PHE A 1 190 ? -0.301 -2.248 -19.549 1.00 69.56 190 PHE A CA 1
ATOM 1545 C C . PHE A 1 190 ? -0.292 -3.774 -19.690 1.00 69.56 190 PHE A C 1
ATOM 1547 O O . PHE A 1 190 ? -0.526 -4.481 -18.720 1.00 69.56 190 PHE A O 1
ATOM 1554 N N . GLY A 1 191 ? 0.062 -4.312 -20.863 1.00 64.75 191 GLY A N 1
ATOM 1555 C CA . GLY A 1 191 ? -0.022 -5.762 -21.127 1.00 64.75 191 GLY A CA 1
ATOM 1556 C C . GLY A 1 191 ? 0.817 -6.657 -20.199 1.00 64.75 191 GLY A C 1
ATOM 1557 O O . GLY A 1 191 ? 0.449 -7.796 -19.936 1.00 64.75 191 GLY A O 1
ATOM 1558 N N . TRP A 1 192 ? 1.907 -6.141 -19.638 1.00 63.22 192 TRP A N 1
ATOM 1559 C CA . TRP A 1 192 ? 2.732 -6.833 -18.641 1.00 63.22 192 TRP A CA 1
ATOM 1560 C C . TRP A 1 192 ? 2.087 -6.876 -17.241 1.00 63.22 192 TRP A C 1
ATOM 1562 O O . TRP A 1 192 ? 2.455 -7.711 -16.416 1.00 63.22 192 TRP A O 1
ATOM 1572 N N . MET A 1 193 ? 1.040 -6.080 -16.987 1.00 63.56 193 MET A N 1
ATOM 1573 C CA . MET A 1 193 ? 0.182 -6.248 -15.810 1.00 63.56 193 MET A CA 1
ATOM 1574 C C . MET A 1 193 ? -0.545 -7.588 -15.819 1.00 63.56 193 MET A C 1
ATOM 1576 O O . MET A 1 193 ? -0.899 -8.068 -14.748 1.00 63.56 193 MET A O 1
ATOM 1580 N N . ASN A 1 194 ? -0.707 -8.243 -16.973 1.00 63.56 194 ASN A N 1
ATOM 1581 C CA . ASN A 1 194 ? -1.271 -9.592 -17.033 1.00 63.56 194 ASN A CA 1
ATOM 1582 C C . ASN A 1 194 ? -0.455 -10.602 -16.209 1.00 63.56 194 ASN A C 1
ATOM 1584 O O . ASN A 1 194 ? -1.014 -11.575 -15.714 1.00 63.56 194 ASN A O 1
ATOM 1588 N N . GLU A 1 195 ? 0.837 -10.350 -15.962 1.00 65.50 195 GLU A N 1
ATOM 1589 C CA . GLU A 1 195 ? 1.643 -11.161 -15.041 1.00 65.50 195 GLU A CA 1
ATOM 1590 C C . GLU A 1 195 ? 1.387 -10.868 -13.552 1.00 65.50 195 GLU A C 1
ATOM 1592 O O . GLU A 1 195 ? 1.738 -11.679 -12.691 1.00 65.50 195 GLU A O 1
ATOM 1597 N N . ILE A 1 196 ? 0.831 -9.698 -13.221 1.00 59.81 196 ILE A N 1
ATOM 1598 C CA . ILE A 1 196 ? 0.307 -9.381 -11.882 1.00 59.81 196 ILE A CA 1
ATOM 1599 C C . ILE A 1 196 ? -1.099 -9.971 -11.753 1.00 59.81 196 ILE A C 1
ATOM 1601 O O . ILE A 1 196 ? -1.418 -10.580 -10.738 1.00 59.81 196 ILE A O 1
ATOM 1605 N N . LEU A 1 197 ? -1.927 -9.839 -12.790 1.00 57.53 197 LEU A N 1
ATOM 1606 C CA . LEU A 1 197 ? -3.295 -10.359 -12.819 1.00 57.53 197 LEU A CA 1
ATOM 1607 C C . LEU A 1 197 ? -3.344 -11.895 -12.872 1.00 57.53 197 LEU A C 1
ATOM 1609 O O . LEU A 1 197 ? -4.335 -12.479 -12.455 1.00 57.53 197 LEU A O 1
ATOM 1613 N N . SER A 1 198 ? -2.274 -12.560 -13.326 1.00 60.19 198 SER A N 1
ATOM 1614 C CA . SER A 1 198 ? -2.145 -14.025 -13.280 1.00 60.19 198 SER A CA 1
ATOM 1615 C C . SER A 1 198 ? -1.844 -14.576 -11.881 1.00 60.19 198 SER A C 1
ATOM 1617 O O . SER A 1 198 ? -1.729 -15.790 -11.696 1.00 60.19 198 SER A O 1
ATOM 1619 N N . ILE A 1 199 ? -1.717 -13.707 -10.871 1.00 62.69 199 ILE A N 1
ATOM 1620 C CA . ILE A 1 199 ? -1.790 -14.120 -9.472 1.00 62.69 199 ILE A CA 1
ATOM 1621 C C . ILE A 1 199 ? -3.218 -14.640 -9.244 1.00 62.69 199 ILE A C 1
ATOM 1623 O O . ILE A 1 199 ? -4.189 -13.918 -9.451 1.00 62.69 199 ILE A O 1
ATOM 1627 N N . SER A 1 200 ? -3.348 -15.908 -8.848 1.00 49.06 200 SER A N 1
ATOM 1628 C CA . SER A 1 200 ? -4.636 -16.502 -8.480 1.00 49.06 200 SER A CA 1
ATOM 1629 C C . SER A 1 200 ? -5.368 -15.599 -7.477 1.00 49.06 200 SER A C 1
ATOM 1631 O O . SER A 1 200 ? -4.738 -15.100 -6.546 1.00 49.06 200 SER A O 1
ATOM 1633 N N . ASP A 1 201 ? -6.670 -15.396 -7.687 1.00 62.38 201 ASP A N 1
ATOM 1634 C CA . ASP A 1 201 ? -7.581 -14.546 -6.894 1.00 62.38 201 ASP A CA 1
ATOM 1635 C C . ASP A 1 201 ? -7.553 -13.026 -7.157 1.00 62.38 201 ASP A C 1
ATOM 1637 O O . ASP A 1 201 ? -8.165 -12.258 -6.409 1.00 62.38 201 ASP A O 1
ATOM 1641 N N . VAL A 1 202 ? -6.938 -12.558 -8.251 1.00 68.12 202 VAL A N 1
ATOM 1642 C CA . VAL A 1 202 ? -7.083 -11.156 -8.683 1.00 68.12 202 VAL A CA 1
ATOM 1643 C C . VAL A 1 202 ? -8.377 -10.958 -9.479 1.00 68.12 202 VAL A C 1
ATOM 1645 O O . VAL A 1 202 ? -8.608 -11.603 -10.500 1.00 68.12 202 VAL A O 1
ATOM 1648 N N . ARG A 1 203 ? -9.221 -10.020 -9.034 1.00 70.38 203 ARG A N 1
ATOM 1649 C CA . ARG A 1 203 ? -10.339 -9.491 -9.830 1.00 70.38 203 ARG A CA 1
ATOM 1650 C C . ARG A 1 203 ? -9.922 -8.158 -10.435 1.00 70.38 203 ARG A C 1
ATOM 1652 O O . ARG A 1 203 ? -9.529 -7.256 -9.701 1.00 70.38 203 ARG A O 1
ATOM 1659 N N . HIS A 1 204 ? -10.014 -8.047 -11.754 1.00 72.81 204 HIS A N 1
ATOM 1660 C CA . HIS A 1 204 ? -9.828 -6.791 -12.470 1.00 72.81 204 HIS A CA 1
ATOM 1661 C C . HIS A 1 204 ? -11.196 -6.156 -12.715 1.00 72.81 204 HIS A C 1
ATOM 1663 O O . HIS A 1 204 ? -12.096 -6.828 -13.215 1.00 72.81 204 HIS A O 1
ATOM 1669 N N . SER A 1 205 ? -11.327 -4.881 -12.361 1.00 75.31 205 SER A N 1
ATOM 1670 C CA . SER A 1 205 ? -12.514 -4.075 -12.628 1.00 75.31 205 SER A CA 1
ATOM 1671 C C . SER A 1 205 ? -12.069 -2.774 -13.275 1.00 75.31 205 SER A C 1
ATOM 1673 O O . SER A 1 205 ? -11.181 -2.102 -12.750 1.00 75.31 205 SER A O 1
ATOM 1675 N N . SER A 1 206 ? -12.696 -2.409 -14.383 1.00 75.44 206 SER A N 1
ATOM 1676 C CA . SER A 1 206 ? -12.488 -1.145 -15.076 1.00 75.44 206 SER A CA 1
ATOM 1677 C C . SER A 1 206 ? -13.788 -0.357 -15.147 1.00 75.44 206 SER A C 1
ATOM 1679 O O . SER A 1 206 ? -14.870 -0.931 -15.245 1.00 75.44 206 SER A O 1
ATOM 1681 N N . ILE A 1 207 ? -13.696 0.974 -15.150 1.00 74.19 207 ILE A N 1
ATOM 1682 C CA . ILE A 1 207 ? -14.876 1.832 -15.323 1.00 74.19 207 ILE A CA 1
ATOM 1683 C C . ILE A 1 207 ? -15.538 1.642 -16.696 1.00 74.19 207 ILE A C 1
ATOM 1685 O O . ILE A 1 207 ? -16.727 1.899 -16.840 1.00 74.19 207 ILE A O 1
ATOM 1689 N N . VAL A 1 208 ? -14.785 1.152 -17.689 1.00 73.31 208 VAL A N 1
ATOM 1690 C CA . VAL A 1 208 ? -15.319 0.806 -19.015 1.00 73.31 208 VAL A CA 1
ATOM 1691 C C . VAL A 1 208 ? -15.946 -0.591 -19.073 1.00 73.31 208 VAL A C 1
ATOM 1693 O O . VAL A 1 208 ? -16.458 -0.979 -20.121 1.00 73.31 208 VAL A O 1
ATOM 1696 N N . ASP A 1 209 ? -15.922 -1.366 -17.982 1.00 75.81 209 ASP A N 1
ATOM 1697 C CA . ASP A 1 209 ? -16.606 -2.657 -17.965 1.00 75.81 209 ASP A CA 1
ATOM 1698 C C . ASP A 1 209 ? -18.123 -2.440 -18.020 1.00 75.81 209 ASP A C 1
ATOM 1700 O O . ASP A 1 209 ? -18.679 -1.553 -17.362 1.00 75.81 209 ASP A O 1
ATOM 1704 N N . MET A 1 210 ? -18.822 -3.310 -18.757 1.00 66.75 210 MET A N 1
ATOM 1705 C CA . MET A 1 210 ? -20.280 -3.227 -18.928 1.00 66.75 210 MET A CA 1
ATOM 1706 C C . MET A 1 210 ? -21.035 -3.205 -17.591 1.00 66.75 210 MET A C 1
ATOM 1708 O O . MET A 1 210 ? -22.080 -2.577 -17.477 1.00 66.75 210 MET A O 1
ATOM 1712 N N . THR A 1 211 ? -20.485 -3.840 -16.555 1.00 72.38 211 THR A N 1
ATOM 1713 C CA . THR A 1 211 ? -21.048 -3.876 -15.197 1.00 72.38 211 THR A CA 1
ATOM 1714 C C . THR A 1 211 ? -21.141 -2.498 -14.533 1.00 72.38 211 THR A C 1
ATOM 1716 O O . THR A 1 211 ? -21.991 -2.301 -13.664 1.00 72.38 211 THR A O 1
ATOM 1719 N N . PHE A 1 212 ? -20.274 -1.557 -14.921 1.00 68.19 212 PHE A N 1
ATOM 1720 C CA . PHE A 1 212 ? -20.216 -0.190 -14.389 1.00 68.19 212 PHE A CA 1
ATOM 1721 C C . PHE A 1 212 ? -20.685 0.865 -15.400 1.00 68.19 212 PHE A C 1
ATOM 1723 O O . PHE A 1 212 ? -20.763 2.043 -15.061 1.00 68.19 212 PHE A O 1
ATOM 1730 N N . SER A 1 213 ? -21.046 0.439 -16.613 1.00 58.56 213 SER A N 1
ATOM 1731 C CA . SER A 1 213 ? -21.613 1.286 -17.659 1.00 58.56 213 SER A CA 1
ATOM 1732 C C . SER A 1 213 ? -23.116 1.463 -17.406 1.00 58.56 213 SER A C 1
ATOM 1734 O O . SER A 1 213 ? -23.922 0.615 -17.785 1.00 58.56 213 SER A O 1
ATOM 1736 N N . LYS A 1 214 ? -23.494 2.535 -16.708 1.00 55.31 214 LYS A N 1
ATOM 1737 C CA . LYS A 1 214 ? -24.881 3.002 -16.579 1.00 55.31 214 LYS A CA 1
ATOM 1738 C C . LYS A 1 214 ? -24.995 4.432 -17.069 1.00 55.31 214 LYS A C 1
ATOM 1740 O O . LYS A 1 214 ? -24.109 5.230 -16.696 1.00 55.31 214 LYS A O 1
#

Radius of gyration: 19.52 Å; chains: 1; bounding box: 48×41×48 Å

Secondary structure (DSSP, 8-state):
---B-TT-PBPPTTT-HHHHHHH-EEEEETTTEEEEEPPPGGGG-HHHHHHTTSS-EEEEE-TT---SSHHHHHHHHHHHHHHHHHT-THHHHHHHHHS-GGG-SS-HHHHS-HHHHHHHHHHHHHHHHSS-EEEEEESTTHHHHHHHHHH-TTSHHHHHHHHHHHHHHHHHHTT-TTEEEEEE--S---GGGHHHHTSTTPPP--TTSTTT--